Protein AF-A0A368UB73-F1 (afdb_monomer)

Mean predicted aligned error: 16.65 Å

Nearest PDB structures (foldseek):
  7muc-assembly1_AC  TM=7.558E-01  e=8.635E-17  Legionella pneumophila
  6x65-assembly1_BC  TM=7.887E-01  e=2.442E-15  Legionella pneumophila
  7muv-assembly1_BC  TM=6.568E-01  e=4.592E-16  Legionella pneumophila
  7muy-assembly1_JC  TM=7.159E-01  e=3.258E-15  Legionella pneumophila
  7spi-assembly1_B1  TM=6.129E-01  e=4.506E+00  Salmonella enterica subsp. enterica serovar Typhi

Secondary structure (DSSP, 8-state):
-----------------------PPP---------------TTS------GGGS-HHHHT----HHHHHHHHHHHHHHHHHHHHHHHHHHHHHHHHHHHHHHHHHTTHHHHHHH---GGGPBGGGEEPPEEEEEEEEEEEETTTEEEEEEEEEEEEE--EE-SSS---THHHHSPPP----PPPGGGHHHHHHTHHHHHHHHHHHHHHHHHHHHHHHHHHHHHHHHHHHHHHHHHHHHHTTSEEPPEEEEEEEEEEE-STT---EEEEEEEEEEEE--EE---GGGS-HHHHHHHHHHHTTHHHHHHHHH-GGGTTSS---SS-------

InterPro domains:
  IPR031618 Putative type IV secretory system protein [PF16932] (77-288)

Sequence (330 aa):
MIRARHALGILAAAIMVAGCAAPSKPQYAQPDGSIPIVPEDSAFLTHDMHIDELPSELRNYSAERDSIASGTENLERKVVRDAGRRLGATAGYNHQAERLYQEIEGYSQYLESIFDFQALLLPDGVVPPVIAQTDQVISYDGGRSKTVRARVYKALKEARFANPRAPSWRNYLNLNQTGTEYPLPELQQAINKYKTTWEQAVHDGWERGHHQAQQGFEIAINELERDYLGMHLFHMLWLAEMVEPPRIVDATQNIDGGGRGRDEMSLGVRRIVISEEAYFIDDSSRWNALIAEASEKLSGIKSGLSDVTARKDNLSQVPSAFLDNNLRRP

Solvent-accessible surface area (backbone atoms only — not comparable to full-atom values): 19981 Å² total; per-residue (Å²): 134,83,88,81,84,89,82,91,78,90,77,88,76,82,83,77,82,80,79,80,78,74,87,76,75,88,78,81,79,75,84,88,73,85,73,80,91,67,83,91,67,88,80,75,85,82,69,87,76,61,82,87,74,60,59,72,69,69,77,65,63,71,72,64,59,68,62,56,52,52,49,50,50,55,48,53,51,49,50,35,27,54,42,20,24,46,28,16,20,32,41,24,19,43,52,40,39,50,51,54,36,58,60,53,54,77,43,43,72,61,50,53,68,77,51,53,41,67,82,56,43,41,82,96,49,23,38,56,33,23,35,46,79,44,70,66,44,75,48,77,48,92,88,79,46,74,49,77,34,71,64,46,79,42,78,76,40,74,59,44,73,43,77,95,48,60,71,47,67,64,77,41,58,57,67,90,69,88,64,66,49,75,71,62,78,85,48,51,65,56,35,67,74,39,42,69,54,25,55,53,20,23,52,59,11,23,57,50,12,32,52,51,28,50,54,52,48,55,51,25,50,53,50,46,51,52,44,56,55,5,34,52,47,39,54,50,34,37,76,12,42,38,32,50,75,57,41,75,45,78,50,75,37,65,65,43,75,53,60,94,96,44,96,52,65,46,72,70,38,73,44,76,41,77,78,40,73,57,46,74,53,85,60,66,89,63,36,39,62,71,50,44,56,55,47,46,63,59,55,59,51,56,65,57,54,58,40,60,76,64,39,75,80,63,53,83,80,47,86,81,80,84,79,76,88,71,96,71,80,134

Organism: NCBI:txid2282306

Structure (mmCIF, N/CA/C/O backbone):
data_AF-A0A368UB73-F1
#
_entry.id   AF-A0A368UB73-F1
#
loop_
_atom_site.group_PDB
_atom_site.id
_atom_site.type_symbol
_atom_site.label_atom_id
_atom_site.label_alt_id
_atom_site.label_comp_id
_atom_site.label_asym_id
_atom_site.label_entity_id
_atom_site.label_seq_id
_atom_site.pdbx_PDB_ins_code
_atom_site.Cartn_x
_atom_site.Cartn_y
_atom_site.Cartn_z
_atom_site.occupancy
_atom_site.B_iso_or_equiv
_atom_site.auth_seq_id
_atom_site.auth_comp_id
_atom_site.auth_asym_id
_atom_site.auth_atom_id
_atom_site.pdbx_PDB_model_num
ATOM 1 N N . MET A 1 1 ? 72.229 24.125 -30.001 1.00 35.88 1 MET A N 1
ATOM 2 C CA . MET A 1 1 ? 72.879 24.995 -28.997 1.00 35.88 1 MET A CA 1
ATOM 3 C C . MET A 1 1 ? 71.795 25.792 -28.279 1.00 35.88 1 MET A C 1
ATOM 5 O O . MET A 1 1 ? 71.020 26.425 -28.974 1.00 35.88 1 MET A O 1
ATOM 9 N N . ILE A 1 2 ? 71.797 25.740 -26.934 1.00 37.34 2 ILE A N 1
ATOM 10 C CA . ILE A 1 2 ? 71.209 26.707 -25.967 1.00 37.34 2 ILE A CA 1
ATOM 11 C C . ILE A 1 2 ? 69.660 26.662 -25.867 1.00 37.34 2 ILE A C 1
ATOM 13 O O . ILE A 1 2 ? 68.972 27.025 -26.805 1.00 37.34 2 ILE A O 1
ATOM 17 N N . ARG A 1 3 ? 69.076 25.977 -24.857 1.00 37.66 3 ARG A N 1
ATOM 18 C CA . ARG A 1 3 ? 68.707 26.435 -23.477 1.00 37.66 3 ARG A CA 1
ATOM 19 C C . ARG A 1 3 ? 67.729 27.631 -23.480 1.00 37.66 3 ARG A C 1
ATOM 21 O O . ARG A 1 3 ? 67.922 28.536 -24.263 1.00 37.66 3 ARG A O 1
ATOM 28 N N . ALA A 1 4 ? 66.772 27.829 -22.573 1.00 39.97 4 ALA A N 1
ATOM 29 C CA . ALA A 1 4 ? 66.125 27.088 -21.491 1.00 39.97 4 ALA A CA 1
ATOM 30 C C . ALA A 1 4 ? 65.136 28.076 -20.807 1.00 39.97 4 ALA A C 1
ATOM 32 O O . ALA A 1 4 ? 65.366 29.278 -20.862 1.00 39.97 4 ALA A O 1
ATOM 33 N N . ARG A 1 5 ? 64.174 27.533 -20.040 1.00 38.94 5 ARG A N 1
ATOM 34 C CA . ARG A 1 5 ? 63.575 28.074 -18.790 1.00 38.94 5 ARG A CA 1
ATOM 35 C C . ARG A 1 5 ? 62.504 29.190 -18.813 1.00 38.94 5 ARG A C 1
ATOM 37 O O . ARG A 1 5 ? 62.777 30.345 -19.089 1.00 38.94 5 ARG A O 1
ATOM 44 N N . HIS A 1 6 ? 61.322 28.769 -18.338 1.00 41.44 6 HIS A N 1
ATOM 45 C CA . HIS A 1 6 ? 60.464 29.324 -17.271 1.00 41.44 6 HIS A CA 1
ATOM 46 C C . HIS A 1 6 ? 60.413 30.838 -17.003 1.00 41.44 6 HIS A C 1
ATOM 48 O O . HIS A 1 6 ? 61.406 31.418 -16.580 1.00 41.44 6 HIS A O 1
ATOM 54 N N . ALA A 1 7 ? 59.184 31.371 -16.946 1.00 35.06 7 ALA A N 1
ATOM 55 C CA . ALA A 1 7 ? 58.726 32.192 -15.819 1.00 35.06 7 ALA A CA 1
ATOM 56 C C . ALA A 1 7 ? 57.189 32.175 -15.702 1.00 35.06 7 ALA A C 1
ATOM 58 O O . ALA A 1 7 ? 56.476 32.470 -16.657 1.00 35.06 7 ALA A O 1
ATOM 59 N N . LEU A 1 8 ? 56.717 31.807 -14.508 1.00 34.81 8 LEU A N 1
ATOM 60 C CA . LEU A 1 8 ? 55.365 32.013 -13.993 1.00 34.81 8 LEU A CA 1
ATOM 61 C C . LEU A 1 8 ? 55.022 33.512 -13.993 1.00 34.81 8 LEU A C 1
ATOM 63 O O . LEU A 1 8 ? 55.821 34.320 -13.525 1.00 34.81 8 LEU A O 1
ATOM 67 N N . GLY A 1 9 ? 53.804 33.851 -14.411 1.00 33.19 9 GLY A N 1
ATOM 68 C CA . GLY A 1 9 ? 53.203 35.172 -14.243 1.00 33.19 9 GLY A CA 1
ATOM 69 C C . GLY A 1 9 ? 51.745 35.019 -13.828 1.00 33.19 9 GLY A C 1
ATOM 70 O O . GLY A 1 9 ? 50.909 34.578 -14.607 1.00 33.19 9 GLY A O 1
ATOM 71 N N . ILE A 1 10 ? 51.498 35.322 -12.561 1.00 36.47 10 ILE A N 1
ATOM 72 C CA . ILE A 1 10 ? 50.244 35.249 -11.812 1.00 36.47 10 ILE A CA 1
ATOM 73 C C . ILE A 1 10 ? 49.153 36.084 -12.498 1.00 36.47 10 ILE A C 1
ATOM 75 O O . ILE A 1 10 ? 49.340 37.283 -12.690 1.00 36.47 10 ILE A O 1
ATOM 79 N N . LEU A 1 11 ? 47.997 35.482 -12.798 1.00 34.25 11 LEU A N 1
ATOM 80 C CA . LEU A 1 11 ? 46.766 36.227 -13.068 1.00 34.25 11 LEU A CA 1
ATOM 81 C C . LEU A 1 11 ? 45.730 35.858 -12.006 1.00 34.25 11 LEU A C 1
ATOM 83 O O . LEU A 1 11 ? 45.216 34.741 -11.964 1.00 34.25 11 LEU A O 1
ATOM 87 N N . ALA A 1 12 ? 45.486 36.810 -11.110 1.00 35.25 12 ALA A N 1
ATOM 88 C CA . ALA A 1 12 ? 44.447 36.755 -10.101 1.00 35.25 12 ALA A CA 1
ATOM 89 C C . ALA A 1 12 ? 43.073 36.771 -10.787 1.00 35.25 12 ALA A C 1
ATOM 91 O O . ALA A 1 12 ? 42.644 37.796 -11.315 1.00 35.25 12 ALA A O 1
ATOM 92 N N . ALA A 1 13 ? 42.390 35.627 -10.793 1.00 33.44 13 ALA A N 1
ATOM 93 C CA . ALA A 1 13 ? 40.988 35.545 -11.172 1.00 33.44 13 ALA A CA 1
ATOM 94 C C . ALA A 1 13 ? 40.129 35.907 -9.955 1.00 33.44 13 ALA A C 1
ATOM 96 O O . ALA A 1 13 ? 40.159 35.230 -8.926 1.00 33.44 13 ALA A O 1
ATOM 97 N N . ALA A 1 14 ? 39.391 37.007 -10.078 1.00 33.53 14 ALA A N 1
ATOM 98 C CA . ALA A 1 14 ? 38.388 37.432 -9.120 1.00 33.53 14 ALA A CA 1
ATOM 99 C C . ALA A 1 14 ? 37.302 36.354 -8.988 1.00 33.53 14 ALA A C 1
ATOM 101 O O . ALA A 1 14 ? 36.602 36.025 -9.946 1.00 33.53 14 ALA A O 1
ATOM 102 N N . ILE A 1 15 ? 37.172 35.808 -7.783 1.00 35.09 15 ILE A N 1
ATOM 103 C CA . ILE A 1 15 ? 36.097 34.902 -7.397 1.00 35.09 15 ILE A CA 1
ATOM 104 C C . ILE A 1 15 ? 34.830 35.753 -7.230 1.00 35.09 15 ILE A C 1
ATOM 106 O O . ILE A 1 15 ? 34.643 36.397 -6.201 1.00 35.09 15 ILE A O 1
ATOM 110 N N . MET A 1 16 ? 33.952 35.765 -8.235 1.00 32.38 16 MET A N 1
ATOM 111 C CA . MET A 1 16 ? 32.545 36.100 -8.016 1.00 32.38 16 MET A CA 1
ATOM 112 C C . MET A 1 16 ? 31.818 34.827 -7.584 1.00 32.38 16 MET A C 1
ATOM 114 O O . MET A 1 16 ? 31.460 33.988 -8.408 1.00 32.38 16 MET A O 1
ATOM 118 N N . VAL A 1 17 ? 31.606 34.683 -6.274 1.00 36.94 17 VAL A N 1
ATOM 119 C CA . VAL A 1 17 ? 30.652 33.713 -5.730 1.00 36.94 17 VAL A CA 1
ATOM 120 C C . VAL A 1 17 ? 29.250 34.234 -6.039 1.00 36.94 17 VAL A C 1
ATOM 122 O O . VAL A 1 17 ? 28.689 35.030 -5.290 1.00 36.94 17 VAL A O 1
ATOM 125 N N . ALA A 1 18 ? 28.675 33.797 -7.157 1.00 35.84 18 ALA A N 1
ATOM 126 C CA . ALA A 1 18 ? 27.233 33.836 -7.336 1.00 35.84 18 ALA A CA 1
ATOM 127 C C . ALA A 1 18 ? 26.637 32.709 -6.480 1.00 35.84 18 ALA A C 1
ATOM 129 O O . ALA A 1 18 ? 26.612 31.545 -6.876 1.00 35.84 18 ALA A O 1
ATOM 130 N N . GLY A 1 19 ? 26.225 33.057 -5.261 1.00 33.50 19 GLY A N 1
ATOM 131 C CA . GLY A 1 19 ? 25.489 32.164 -4.378 1.00 33.50 19 GLY A CA 1
ATOM 132 C C . GLY A 1 19 ? 24.123 31.842 -4.977 1.00 33.50 19 GLY A C 1
ATOM 133 O O . GLY A 1 19 ? 23.224 32.677 -4.956 1.00 33.50 19 GLY A O 1
ATOM 134 N N . CYS A 1 20 ? 23.955 30.626 -5.493 1.00 31.44 20 CYS A N 1
ATOM 135 C CA . CYS A 1 20 ? 22.627 30.059 -5.692 1.00 31.44 20 CYS A CA 1
ATOM 136 C C . CYS A 1 20 ? 22.149 29.509 -4.348 1.00 31.44 20 CYS A C 1
ATOM 138 O O . CYS A 1 20 ? 22.615 28.473 -3.873 1.00 31.44 20 CYS A O 1
ATOM 140 N N . ALA A 1 21 ? 21.247 30.261 -3.721 1.00 35.28 21 ALA A N 1
ATOM 141 C CA . ALA A 1 21 ? 20.498 29.840 -2.553 1.00 35.28 21 ALA A CA 1
ATOM 142 C C . ALA A 1 21 ? 19.678 28.586 -2.892 1.00 35.28 21 ALA A C 1
ATOM 144 O O . ALA A 1 21 ? 18.865 28.588 -3.816 1.00 35.28 21 ALA A O 1
ATOM 145 N N . ALA A 1 22 ? 19.902 27.513 -2.136 1.00 35.09 22 ALA A N 1
ATOM 146 C CA . ALA A 1 22 ? 19.021 26.356 -2.125 1.00 35.09 22 ALA A CA 1
ATOM 147 C C . ALA A 1 22 ? 17.633 26.769 -1.592 1.00 35.09 22 ALA A C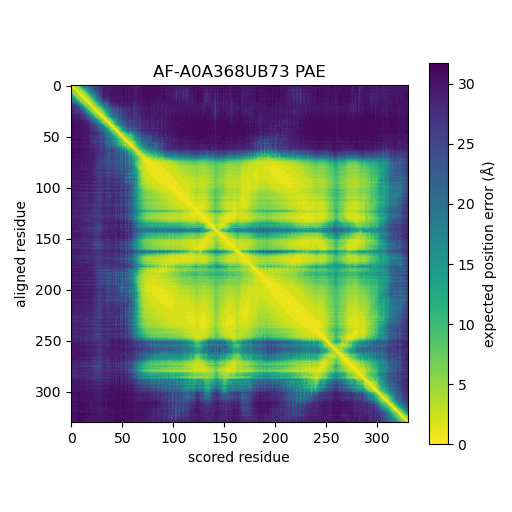 1
ATOM 149 O O . ALA A 1 22 ? 17.568 27.581 -0.663 1.00 35.09 22 ALA A O 1
ATOM 150 N N . PRO A 1 23 ? 16.522 26.220 -2.116 1.00 37.22 23 PRO A N 1
ATOM 151 C CA . PRO A 1 23 ? 15.211 26.442 -1.522 1.00 37.22 23 PRO A CA 1
ATOM 152 C C . PRO A 1 23 ? 15.179 25.804 -0.126 1.00 37.22 23 PRO A C 1
ATOM 154 O O . PRO A 1 23 ? 15.233 24.581 0.025 1.00 37.22 23 PRO A O 1
ATOM 157 N N . SER A 1 24 ? 15.129 26.642 0.909 1.00 38.09 24 SER A N 1
ATOM 158 C CA . SER A 1 24 ? 14.945 26.216 2.291 1.00 38.09 24 SER A CA 1
ATOM 159 C C . SER A 1 24 ? 13.555 25.598 2.460 1.00 38.09 24 SER A C 1
ATOM 161 O O . SER A 1 24 ? 12.536 26.170 2.074 1.00 38.09 24 SER A O 1
ATOM 163 N N . LYS A 1 25 ? 13.512 24.395 3.038 1.00 33.38 25 LYS A N 1
ATOM 164 C CA . LYS A 1 25 ? 12.266 23.762 3.488 1.00 33.38 25 LYS A CA 1
ATOM 165 C C . LYS A 1 25 ? 11.600 24.673 4.536 1.00 33.38 25 LYS A C 1
ATOM 167 O O . LYS A 1 25 ? 12.326 25.230 5.362 1.00 33.38 25 LYS A O 1
ATOM 172 N N . PRO A 1 26 ? 10.263 24.819 4.555 1.00 33.56 26 PRO A N 1
ATOM 173 C CA . PRO A 1 26 ? 9.596 25.589 5.597 1.00 33.56 26 PRO A CA 1
ATOM 174 C C . PRO A 1 26 ? 9.859 24.936 6.958 1.00 33.56 26 PRO A C 1
ATOM 176 O O . PRO A 1 26 ? 9.516 23.778 7.198 1.00 33.56 26 PRO A O 1
ATOM 179 N N . GLN A 1 27 ? 10.521 25.688 7.831 1.00 32.12 27 GLN A N 1
ATOM 180 C CA . GLN A 1 27 ? 10.806 25.309 9.204 1.00 32.12 27 GLN A CA 1
ATOM 181 C C . GLN A 1 27 ? 9.533 25.534 10.023 1.00 32.12 27 GLN A C 1
ATOM 183 O O . GLN A 1 27 ? 9.123 26.671 10.247 1.00 32.12 27 GLN A O 1
ATOM 188 N N . TYR A 1 28 ? 8.878 24.449 10.436 1.00 34.47 28 TYR A N 1
ATOM 189 C CA . TYR A 1 28 ? 7.781 24.527 11.395 1.00 34.47 28 TYR A CA 1
ATOM 190 C C . TYR A 1 28 ? 8.354 24.970 12.743 1.00 34.47 28 TYR A C 1
ATOM 192 O O . TYR A 1 28 ? 9.105 24.233 13.382 1.00 34.47 28 TYR A O 1
ATOM 200 N N . ALA A 1 29 ? 8.023 26.195 13.148 1.00 34.25 29 ALA A N 1
ATOM 201 C CA . ALA A 1 29 ? 8.274 26.681 14.493 1.00 34.25 29 ALA A CA 1
ATOM 202 C C . ALA A 1 29 ? 7.519 25.787 15.487 1.00 34.25 29 ALA A C 1
ATOM 204 O O . ALA A 1 29 ? 6.295 25.674 15.435 1.00 34.25 29 ALA A O 1
ATOM 205 N N . GLN A 1 30 ? 8.263 25.125 16.368 1.00 39.34 30 GLN A N 1
ATOM 206 C CA . GLN A 1 30 ? 7.711 24.497 17.563 1.00 39.34 30 GLN A CA 1
ATOM 207 C C . GLN A 1 30 ? 7.220 25.624 18.486 1.00 39.34 30 GLN A C 1
ATOM 209 O O . GLN A 1 30 ? 8.007 26.532 18.768 1.00 39.34 30 GLN A O 1
ATOM 214 N N . PRO A 1 31 ? 5.968 25.616 18.968 1.00 36.16 31 PRO A N 1
ATOM 215 C CA . PRO A 1 31 ? 5.598 26.470 20.082 1.00 36.16 31 PRO A CA 1
ATOM 216 C C . PRO A 1 31 ? 6.221 25.895 21.361 1.00 36.16 31 PRO A C 1
ATOM 218 O O . PRO A 1 31 ? 5.669 24.986 21.976 1.00 36.16 31 PRO A O 1
ATOM 221 N N . ASP A 1 32 ? 7.383 26.422 21.751 1.00 38.00 32 ASP A N 1
ATOM 222 C CA . ASP A 1 32 ? 7.845 26.361 23.138 1.00 38.00 32 ASP A CA 1
ATOM 223 C C . ASP A 1 32 ? 7.017 27.374 23.936 1.00 38.00 32 ASP A C 1
ATOM 225 O O . ASP A 1 32 ? 7.207 28.587 23.849 1.00 38.00 32 ASP A O 1
ATOM 229 N N . GLY A 1 33 ? 5.988 26.860 24.603 1.00 33.19 33 GLY A N 1
ATOM 230 C CA . GLY A 1 33 ? 4.986 27.631 25.327 1.00 33.19 33 GLY A CA 1
ATOM 231 C C . GLY A 1 33 ? 4.793 27.094 26.735 1.00 33.19 33 GLY A C 1
ATOM 232 O O . GLY A 1 33 ? 3.661 26.907 27.170 1.00 33.19 33 GLY A O 1
ATOM 233 N N . SER A 1 34 ? 5.887 26.825 27.446 1.00 35.62 34 SER A N 1
ATOM 234 C CA . SER A 1 34 ? 5.842 26.669 28.900 1.00 35.62 34 SER A CA 1
ATOM 235 C C . SER A 1 34 ? 5.769 28.065 29.520 1.00 35.62 34 SER A C 1
ATOM 237 O O . SER A 1 34 ? 6.796 28.669 29.812 1.00 35.62 34 SER A O 1
ATOM 239 N N . ILE A 1 35 ? 4.565 28.616 29.693 1.00 38.47 35 ILE A N 1
ATOM 240 C CA . ILE A 1 35 ? 4.375 29.776 30.575 1.00 38.47 35 ILE A CA 1
ATOM 241 C C . ILE A 1 35 ? 4.255 29.220 32.000 1.00 38.47 35 ILE A C 1
ATOM 243 O O . ILE A 1 35 ? 3.264 28.546 32.292 1.00 38.47 35 ILE A O 1
ATOM 247 N N . PRO A 1 36 ? 5.222 29.458 32.904 1.00 37.06 36 PRO A N 1
ATOM 248 C CA . PRO A 1 36 ? 5.035 29.131 34.307 1.00 37.06 36 PRO A CA 1
ATOM 249 C C . PRO A 1 36 ? 3.965 30.063 34.885 1.00 37.06 36 PRO A C 1
ATOM 251 O O . PRO A 1 36 ? 4.172 31.266 35.017 1.00 37.06 36 PRO A O 1
ATOM 254 N N . ILE A 1 37 ? 2.806 29.507 35.241 1.00 33.53 37 ILE A N 1
ATOM 255 C CA . ILE A 1 37 ? 1.840 30.192 36.103 1.00 33.53 37 ILE A CA 1
ATOM 256 C C . ILE A 1 37 ? 2.369 30.061 37.533 1.00 33.53 37 ILE A C 1
ATOM 258 O O . ILE A 1 37 ? 1.979 29.169 38.281 1.00 33.53 37 ILE A O 1
ATOM 262 N N . VAL A 1 38 ? 3.301 30.936 37.898 1.00 38.59 38 VAL A N 1
ATOM 263 C CA . VAL A 1 38 ? 3.567 31.273 39.297 1.00 38.59 38 VAL A CA 1
ATOM 264 C C . VAL A 1 38 ? 3.219 32.750 39.437 1.00 38.59 38 VAL A C 1
ATOM 266 O O . VAL A 1 38 ? 3.889 33.578 38.822 1.00 38.59 38 VAL A O 1
ATOM 269 N N . PRO A 1 39 ? 2.169 33.116 40.188 1.00 38.47 39 PRO A N 1
ATOM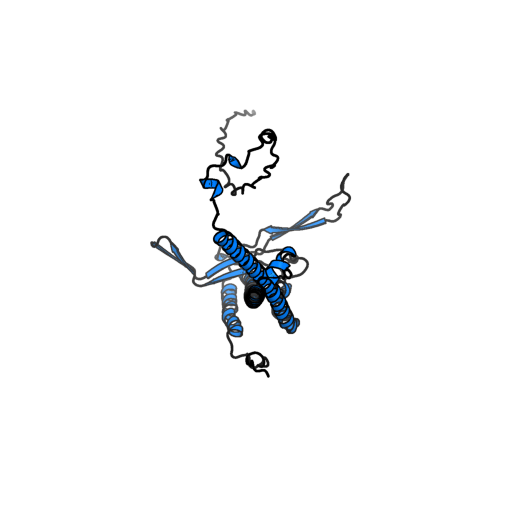 270 C CA . PRO A 1 39 ? 1.956 34.504 40.549 1.00 38.47 39 PRO A CA 1
ATOM 271 C C . PRO A 1 39 ? 2.978 34.867 41.635 1.00 38.47 39 PRO A C 1
ATOM 273 O O . PRO A 1 39 ? 2.740 34.643 42.820 1.00 38.47 39 PRO A O 1
ATOM 276 N N . GLU A 1 40 ? 4.127 35.416 41.243 1.00 43.06 40 GLU A N 1
ATOM 277 C CA . GLU A 1 40 ? 4.900 36.292 42.129 1.00 43.06 40 GLU A CA 1
ATOM 278 C C . GLU A 1 40 ? 4.243 37.674 42.107 1.00 43.06 40 GLU A C 1
ATOM 280 O O . GLU A 1 40 ? 4.645 38.556 41.363 1.00 43.06 40 GLU A O 1
ATOM 285 N N . ASP A 1 41 ? 3.150 37.808 42.859 1.00 35.75 41 ASP A N 1
ATOM 286 C CA . ASP A 1 41 ? 2.752 39.059 43.514 1.00 35.75 41 ASP A CA 1
ATOM 287 C C . ASP A 1 41 ? 1.596 38.764 44.480 1.00 35.75 41 ASP A C 1
ATOM 289 O O . ASP A 1 41 ? 0.434 39.137 44.309 1.00 35.75 41 ASP A O 1
ATOM 293 N N . SER A 1 42 ? 1.936 38.054 45.554 1.00 41.41 42 SER A N 1
ATOM 294 C CA . SER A 1 42 ? 1.071 37.752 46.702 1.00 41.41 42 SER A CA 1
ATOM 295 C C . SER A 1 42 ? 0.828 38.978 47.601 1.00 41.41 42 SER A C 1
ATOM 297 O O . SER A 1 42 ? 0.733 38.839 48.819 1.00 41.41 42 SER A O 1
ATOM 299 N N . ALA A 1 43 ? 0.760 40.185 47.033 1.00 41.75 43 ALA A N 1
ATOM 300 C CA . ALA A 1 43 ? 0.703 41.447 47.777 1.00 41.75 43 ALA A CA 1
ATOM 301 C C . ALA A 1 43 ? -0.659 42.169 47.715 1.00 41.75 43 ALA A C 1
ATOM 303 O O . ALA A 1 43 ? -0.777 43.285 48.210 1.00 41.75 43 ALA A O 1
ATOM 304 N N . PHE A 1 44 ? -1.706 41.539 47.167 1.00 39.81 44 PHE A N 1
ATOM 305 C CA . PHE A 1 44 ? -3.062 42.118 47.118 1.00 39.81 44 PHE A CA 1
ATOM 306 C C . PHE A 1 44 ? -4.087 41.461 48.062 1.00 39.81 44 PHE A C 1
ATOM 308 O O . PHE A 1 44 ? -5.258 41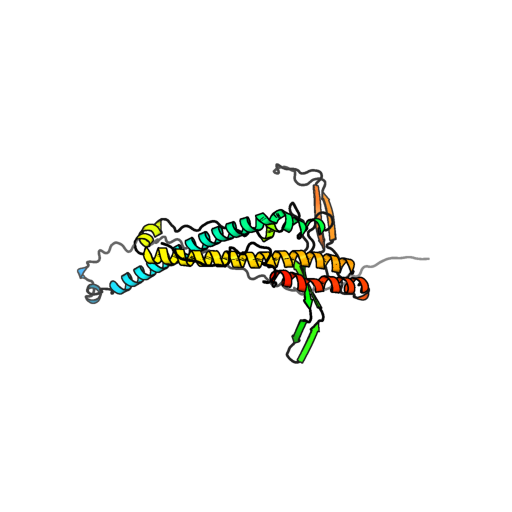.829 48.041 1.00 39.81 44 PHE A O 1
ATOM 315 N N . LEU A 1 45 ? -3.679 40.531 48.933 1.00 40.34 45 LEU A N 1
ATOM 316 C CA . LEU A 1 45 ? -4.590 39.820 49.846 1.00 40.34 45 LEU A CA 1
ATOM 317 C C . LEU A 1 45 ? -4.522 40.312 51.300 1.00 40.34 45 LEU A C 1
ATOM 319 O O . LEU A 1 45 ? -4.409 39.509 52.220 1.00 40.34 45 LEU A O 1
ATOM 323 N N . THR A 1 46 ? -4.621 41.624 51.529 1.00 45.06 46 THR A N 1
ATOM 324 C CA . THR A 1 46 ? -4.903 42.163 52.879 1.00 45.06 46 THR A CA 1
ATOM 325 C C . THR A 1 46 ? -5.868 43.350 52.869 1.00 45.06 46 THR A C 1
ATOM 327 O O . THR A 1 46 ? -5.742 44.265 53.683 1.00 45.06 46 THR A O 1
ATOM 330 N N . HIS A 1 47 ? -6.842 43.365 51.960 1.00 45.47 47 HIS A N 1
ATOM 331 C CA . HIS A 1 47 ? -8.021 44.210 52.132 1.00 45.47 47 HIS A CA 1
ATOM 332 C C . HIS A 1 47 ? -9.248 43.306 52.196 1.00 45.47 47 HIS A C 1
ATOM 334 O O . HIS A 1 47 ? -9.696 42.788 51.175 1.00 45.47 47 HIS A O 1
ATOM 340 N N . ASP A 1 48 ? -9.743 43.075 53.413 1.00 46.03 48 ASP A N 1
ATOM 341 C CA . ASP A 1 48 ? -11.034 42.434 53.644 1.00 46.03 48 ASP A CA 1
ATOM 342 C C . ASP A 1 48 ? -12.114 43.316 53.013 1.00 46.03 48 ASP A C 1
ATOM 344 O O . ASP A 1 48 ? -12.554 44.310 53.588 1.00 46.03 48 ASP A O 1
ATOM 348 N N . MET A 1 49 ? -12.509 42.981 51.788 1.00 46.06 49 MET A N 1
ATOM 349 C CA . MET A 1 49 ? -13.603 43.653 51.105 1.00 46.06 49 MET A CA 1
ATOM 350 C C . MET A 1 49 ? -14.904 43.283 51.826 1.00 46.06 49 MET A C 1
ATOM 352 O O . MET A 1 49 ? -15.345 42.132 51.789 1.00 46.06 49 MET A O 1
ATOM 356 N N . HIS A 1 50 ? -15.510 44.247 52.518 1.00 52.84 50 HIS A N 1
ATOM 357 C CA . HIS A 1 50 ? -16.814 44.062 53.144 1.00 52.84 50 HIS A CA 1
ATOM 358 C C . HIS A 1 50 ? -17.875 43.940 52.040 1.00 52.84 50 HIS A C 1
ATOM 360 O O . HIS A 1 50 ? -18.033 44.838 51.216 1.00 52.84 50 HIS A O 1
ATOM 366 N N . ILE A 1 51 ? -18.610 42.823 52.016 1.00 50.75 51 ILE A N 1
ATOM 367 C CA . ILE A 1 51 ? -19.601 42.488 50.970 1.00 50.75 51 ILE A CA 1
ATOM 368 C C . ILE A 1 51 ? -20.710 43.558 50.838 1.00 50.75 51 ILE A C 1
ATOM 370 O O . ILE A 1 51 ? -21.381 43.639 49.808 1.00 50.75 51 ILE A O 1
ATOM 374 N N . ASP A 1 52 ? -20.868 44.421 51.841 1.00 57.72 52 ASP A N 1
ATOM 375 C CA . ASP A 1 52 ? -21.856 45.499 51.867 1.00 57.72 52 ASP A CA 1
ATOM 376 C C . ASP A 1 52 ? -21.484 46.741 51.027 1.00 57.72 52 ASP A C 1
ATOM 378 O O . ASP A 1 52 ? -22.341 47.598 50.823 1.00 57.72 52 ASP A O 1
ATOM 382 N N . GLU A 1 53 ? -20.263 46.831 50.481 1.00 55.56 53 GLU A N 1
ATOM 383 C CA . GLU A 1 53 ? -19.825 47.944 49.611 1.00 55.56 53 GLU A CA 1
ATOM 384 C C . GLU A 1 53 ? -19.965 47.671 48.100 1.00 55.56 53 GLU A C 1
ATOM 386 O O . GLU A 1 53 ? -19.612 48.513 47.272 1.00 55.56 53 GLU A O 1
ATOM 391 N N . LEU A 1 54 ? -20.505 46.515 47.698 1.00 47.38 54 LEU A N 1
ATOM 392 C CA . LEU A 1 54 ? -20.731 46.223 46.281 1.00 47.38 54 LEU A CA 1
ATOM 393 C C . LEU A 1 54 ? -21.876 47.085 45.707 1.00 47.38 54 LEU A C 1
ATOM 395 O O . LEU A 1 54 ? -22.962 47.126 46.295 1.00 47.38 54 LEU A O 1
ATOM 399 N N . PRO A 1 55 ? -21.697 47.713 44.524 1.00 59.72 55 PRO A N 1
ATOM 400 C CA . PRO A 1 55 ? -22.784 48.356 43.790 1.00 59.72 55 PRO A CA 1
ATOM 401 C C . PRO A 1 55 ? -23.991 47.419 43.653 1.00 59.72 55 PRO A C 1
ATOM 403 O O . PRO A 1 55 ? -23.838 46.230 43.359 1.00 59.72 55 PRO A O 1
ATOM 406 N N . SER A 1 56 ? -25.205 47.948 43.832 1.00 57.47 56 SER A N 1
ATOM 407 C CA . SER A 1 56 ? -26.458 47.171 43.806 1.00 57.47 56 SER A CA 1
ATOM 408 C C . SER A 1 56 ? -26.657 46.360 42.516 1.00 57.47 56 SER A C 1
ATOM 410 O O . SER A 1 56 ? -27.335 45.333 42.533 1.00 57.47 56 SER A O 1
ATOM 412 N N . GLU A 1 57 ? -26.015 46.773 41.423 1.00 54.25 57 GLU A N 1
ATOM 413 C CA . GLU A 1 57 ? -25.984 46.081 40.131 1.00 54.25 57 GLU A CA 1
ATOM 414 C C . GLU A 1 57 ? -25.259 44.723 40.184 1.00 54.25 57 GLU A C 1
ATOM 416 O O . GLU A 1 57 ? -25.720 43.762 39.574 1.00 54.25 57 GLU A O 1
ATOM 421 N N . LEU A 1 58 ? -24.184 44.593 40.973 1.00 52.03 58 LEU A N 1
ATOM 422 C CA . LEU A 1 58 ? -23.484 43.315 41.185 1.00 52.03 58 LEU A CA 1
ATOM 423 C C . LEU A 1 58 ? -24.221 42.414 42.180 1.00 52.03 58 LEU A C 1
ATOM 425 O O . LEU A 1 58 ? -24.134 41.191 42.099 1.00 52.03 58 LEU A O 1
ATOM 429 N N . ARG A 1 59 ? -25.001 43.013 43.086 1.00 52.25 59 ARG A N 1
ATOM 430 C CA . ARG A 1 59 ? -25.841 42.298 44.058 1.00 52.25 59 ARG A CA 1
ATOM 431 C C . ARG A 1 59 ? -27.017 41.568 43.393 1.00 52.25 59 ARG A C 1
ATOM 433 O O . ARG A 1 59 ? -27.475 40.556 43.915 1.00 52.25 59 ARG A O 1
ATOM 440 N N . ASN A 1 60 ? -27.453 42.054 42.227 1.00 53.94 60 ASN A N 1
ATOM 441 C CA . ASN A 1 60 ? -28.530 41.486 41.410 1.00 53.94 60 ASN A CA 1
ATOM 442 C C . ASN A 1 60 ? -28.032 40.818 40.112 1.00 53.94 60 ASN A C 1
ATOM 444 O O . ASN A 1 60 ? -28.845 40.488 39.248 1.00 53.94 60 ASN A O 1
ATOM 448 N N . TYR A 1 61 ? -26.723 40.581 39.959 1.00 51.62 61 TYR A N 1
ATOM 449 C CA . TYR A 1 61 ? -26.187 39.840 38.816 1.00 51.62 61 TYR A CA 1
ATOM 450 C C . TYR A 1 61 ? -26.455 38.334 38.973 1.00 51.62 61 TYR A C 1
ATOM 452 O O . TYR A 1 61 ? -25.588 37.541 39.338 1.00 51.62 61 TYR A O 1
ATOM 460 N N . SER A 1 62 ? -27.685 37.912 38.688 1.00 50.94 62 SER A N 1
ATOM 461 C CA . SER A 1 62 ? -27.979 36.524 38.354 1.00 50.94 62 SER A CA 1
ATOM 462 C C . SER A 1 62 ? -27.614 36.316 36.890 1.00 50.94 62 SER A C 1
ATOM 464 O O . SER A 1 62 ? -28.461 36.466 36.009 1.00 50.94 62 SER A O 1
ATOM 466 N N . ALA A 1 63 ? -26.350 35.983 36.614 1.00 50.91 63 ALA A N 1
ATOM 467 C CA . ALA A 1 63 ? -26.022 35.358 35.341 1.00 50.91 63 ALA A CA 1
ATOM 468 C C . ALA A 1 63 ? -27.007 34.202 35.134 1.00 50.91 63 ALA A C 1
ATOM 470 O O . ALA A 1 63 ? -27.169 33.360 36.019 1.00 50.91 63 ALA A O 1
ATOM 471 N N . GLU A 1 64 ? -27.698 34.232 34.006 1.00 50.91 64 GLU A N 1
ATOM 472 C CA . GLU A 1 64 ? -28.705 33.289 33.540 1.00 50.91 64 GLU A CA 1
ATOM 473 C C . GLU A 1 64 ? -28.170 31.846 33.632 1.00 50.91 64 GLU A C 1
ATOM 475 O O . GLU A 1 64 ? -27.587 31.315 32.685 1.00 50.91 64 GLU A O 1
ATOM 480 N N . ARG A 1 65 ? -28.301 31.221 34.815 1.00 50.66 65 ARG A N 1
ATOM 481 C CA . ARG A 1 65 ? -27.737 29.895 35.142 1.00 50.66 65 ARG A CA 1
ATOM 482 C C . ARG A 1 65 ? -28.223 28.817 34.176 1.00 50.66 65 ARG A C 1
ATOM 484 O O . ARG A 1 65 ? -27.482 27.878 33.897 1.00 50.66 65 ARG A O 1
ATOM 491 N N . ASP A 1 66 ? -29.413 29.003 33.619 1.00 52.88 66 ASP A N 1
ATOM 492 C CA . ASP A 1 66 ? -30.033 28.088 32.665 1.00 52.88 66 ASP A CA 1
ATOM 493 C C . ASP A 1 66 ? -29.290 28.053 31.315 1.00 52.88 66 ASP A C 1
ATOM 495 O O . ASP A 1 66 ? -29.204 26.998 30.684 1.00 52.88 66 ASP A O 1
ATOM 499 N N . SER A 1 67 ? -28.659 29.158 30.890 1.00 58.25 67 SER A N 1
ATOM 500 C CA . SER A 1 67 ? -27.883 29.220 29.635 1.00 58.25 67 SER A CA 1
ATOM 501 C C . SER A 1 67 ? -26.526 28.504 29.739 1.00 58.25 67 SER A C 1
ATOM 503 O O . SER A 1 67 ? -26.107 2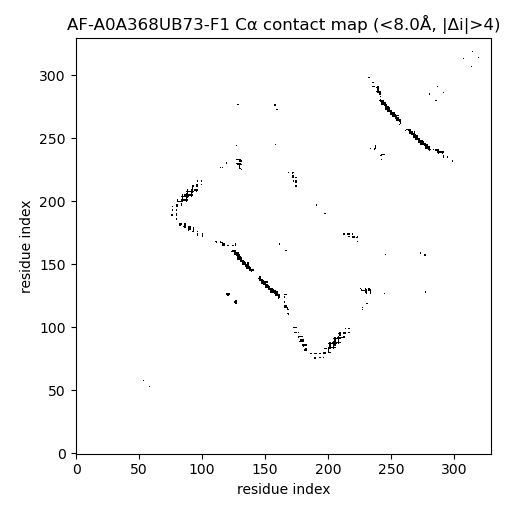7.804 28.816 1.00 58.25 67 SER A O 1
ATOM 505 N N . ILE A 1 68 ? -25.859 28.602 30.894 1.00 61.16 68 ILE A N 1
ATOM 506 C CA . ILE A 1 68 ? -24.573 27.936 31.148 1.00 61.16 68 ILE A CA 1
ATOM 507 C C . ILE A 1 68 ? -24.792 26.443 31.414 1.00 61.16 68 ILE A C 1
ATOM 509 O O . ILE A 1 68 ? -24.063 25.619 30.867 1.00 61.16 68 ILE A O 1
ATOM 513 N N . ALA A 1 69 ? -25.817 26.080 32.196 1.00 62.75 69 ALA A N 1
ATOM 514 C CA . ALA A 1 69 ? -26.155 24.685 32.479 1.00 62.75 69 ALA A CA 1
ATOM 515 C C . ALA A 1 69 ? -26.615 23.922 31.223 1.00 62.75 69 ALA A C 1
ATOM 517 O O . ALA A 1 69 ? -26.215 22.779 31.012 1.00 62.75 69 ALA A O 1
ATOM 518 N N . SER A 1 70 ? -27.400 24.556 30.345 1.00 66.69 70 SER A N 1
ATOM 519 C CA . SER A 1 70 ? -27.763 23.959 29.050 1.00 66.69 70 SER A CA 1
ATOM 520 C C . SER A 1 70 ? -26.564 23.864 28.096 1.00 66.69 70 SER A C 1
ATOM 522 O O . SER A 1 70 ? -26.433 22.888 27.354 1.00 66.69 70 SER A O 1
ATOM 524 N N . GLY A 1 71 ? -25.639 24.829 28.138 1.00 76.62 71 GLY A N 1
ATOM 525 C CA . GLY A 1 71 ? -24.377 24.783 27.397 1.00 76.62 71 GLY A CA 1
ATOM 526 C C . GLY A 1 71 ? -23.465 23.624 27.820 1.00 76.62 71 GLY A C 1
ATOM 527 O O . GLY A 1 71 ? -22.945 22.906 26.960 1.00 76.62 71 GLY A O 1
ATOM 528 N N . THR A 1 72 ? -23.304 23.394 29.127 1.00 79.44 72 THR A N 1
ATOM 529 C CA . THR A 1 72 ? -22.500 22.280 29.656 1.00 79.44 72 THR A CA 1
ATOM 530 C C . THR A 1 72 ? -23.153 20.927 29.386 1.00 79.44 72 THR A C 1
ATOM 532 O O . THR A 1 72 ? -22.461 20.001 28.966 1.00 79.44 72 THR A O 1
ATOM 535 N N . GLU A 1 73 ? -24.480 20.816 29.510 1.00 82.56 73 GLU A N 1
ATOM 536 C CA . GLU A 1 73 ? -25.220 19.592 29.177 1.00 82.56 73 GLU A CA 1
ATOM 537 C C . GLU A 1 73 ? -25.029 19.189 27.702 1.00 82.56 73 GLU A C 1
ATOM 539 O O . GLU A 1 73 ? -24.747 18.030 27.380 1.00 82.56 73 GLU A O 1
ATOM 544 N N . ASN A 1 74 ? -25.117 20.162 26.790 1.00 88.62 74 ASN A N 1
ATOM 545 C CA . ASN A 1 74 ? -24.896 19.938 25.362 1.00 88.62 74 ASN A CA 1
ATOM 546 C C . ASN A 1 74 ? -23.456 19.501 25.052 1.00 88.62 74 ASN A C 1
ATOM 548 O O . ASN A 1 74 ? -23.244 18.646 24.185 1.00 88.62 74 ASN A O 1
ATOM 552 N N . LEU A 1 75 ? -22.468 20.056 25.761 1.00 89.88 75 LEU A N 1
ATOM 553 C CA . LEU A 1 75 ? -21.066 19.675 25.606 1.00 89.88 75 LEU A CA 1
ATOM 554 C C . LEU A 1 75 ? -20.810 18.250 26.106 1.00 89.88 75 LEU A C 1
ATOM 556 O O . LEU A 1 75 ? -20.233 17.454 25.368 1.00 89.88 75 LEU A O 1
ATOM 560 N N . GLU A 1 76 ? -21.276 17.897 27.306 1.00 91.25 76 GLU A N 1
ATOM 561 C CA . GLU A 1 76 ? -21.134 16.540 27.850 1.00 91.25 76 GLU A CA 1
ATOM 562 C C . GLU A 1 76 ? -21.765 15.500 26.921 1.00 91.25 76 GLU A C 1
ATOM 564 O O . GLU A 1 76 ? -21.142 14.491 26.586 1.00 91.25 76 GLU A O 1
ATOM 569 N N . ARG A 1 77 ? -22.986 15.768 26.439 1.00 93.75 77 ARG A N 1
ATOM 570 C CA . ARG A 1 77 ? -23.689 14.886 25.503 1.00 93.75 77 ARG A CA 1
ATOM 571 C C . ARG A 1 77 ? -22.906 14.703 24.202 1.00 93.75 77 ARG A C 1
ATOM 573 O O . ARG A 1 77 ? -22.842 13.593 23.671 1.00 93.75 77 ARG A O 1
ATOM 580 N N . LYS A 1 78 ? -22.289 15.773 23.689 1.00 94.38 78 LYS A N 1
ATOM 581 C CA . LYS A 1 78 ? -21.418 15.711 22.509 1.00 94.38 78 LYS A CA 1
ATOM 582 C C . LYS A 1 78 ? -20.171 14.870 22.779 1.00 94.38 78 LYS A C 1
ATOM 584 O O . LYS A 1 78 ? -19.860 14.019 21.955 1.00 94.38 78 LYS A O 1
ATOM 589 N N . VAL A 1 79 ? -19.505 15.059 23.918 1.00 95.50 79 VAL A N 1
ATOM 590 C CA . VAL A 1 79 ? -18.317 14.279 24.302 1.00 95.50 79 VAL A CA 1
ATOM 591 C C . VAL A 1 79 ? -18.653 12.791 24.417 1.00 95.50 79 VAL A C 1
ATOM 593 O O . VAL A 1 79 ? -17.946 11.965 23.848 1.00 95.50 79 VAL A O 1
ATOM 596 N N . VAL A 1 80 ? -19.767 12.443 25.068 1.00 95.88 80 VAL A N 1
ATOM 597 C CA . VAL A 1 80 ? -20.244 11.053 25.169 1.00 95.88 80 VAL A CA 1
ATOM 598 C C . VAL A 1 80 ? -20.540 10.464 23.791 1.00 95.88 80 VAL A C 1
ATOM 600 O O . VAL A 1 80 ? -20.130 9.341 23.499 1.00 95.88 80 VAL A O 1
ATOM 603 N N . ARG A 1 81 ? -21.206 11.223 22.914 1.00 96.69 81 ARG A N 1
ATOM 604 C CA . ARG A 1 81 ? -21.465 10.794 21.536 1.00 96.69 81 ARG A CA 1
ATOM 605 C C . ARG A 1 81 ? -20.167 10.568 20.760 1.00 96.69 81 ARG A C 1
ATOM 607 O O . ARG A 1 81 ? -20.033 9.561 20.078 1.00 96.69 81 ARG A O 1
ATOM 614 N N . ASP A 1 82 ? -19.216 11.487 20.838 1.00 95.56 82 ASP A N 1
ATOM 615 C CA . ASP A 1 82 ? -17.972 11.392 20.074 1.00 95.56 82 ASP A CA 1
ATOM 616 C C . ASP A 1 82 ? -17.098 10.232 20.589 1.00 95.56 82 ASP A C 1
ATOM 618 O O . ASP A 1 82 ? -16.538 9.485 19.786 1.00 95.56 82 ASP A O 1
ATOM 622 N N . ALA A 1 83 ? -17.064 10.008 21.907 1.00 96.25 83 ALA A N 1
ATOM 623 C CA . ALA A 1 83 ? -16.412 8.851 22.517 1.00 96.25 83 ALA A CA 1
ATOM 624 C C . ALA A 1 83 ? -17.070 7.526 22.093 1.00 96.25 83 ALA A C 1
ATOM 626 O O . ALA A 1 83 ? -16.372 6.594 21.696 1.00 96.25 83 ALA A O 1
ATOM 627 N N . GLY A 1 84 ? -18.406 7.454 22.101 1.00 95.94 84 GLY A N 1
ATOM 628 C CA . GLY A 1 84 ? -19.142 6.264 21.666 1.00 95.94 84 GLY A CA 1
ATOM 629 C C . GLY A 1 84 ? -18.888 5.941 20.197 1.00 95.94 84 GLY A C 1
ATOM 630 O O . GLY A 1 84 ? -18.615 4.795 19.849 1.00 95.94 84 GLY A O 1
ATOM 631 N N . ARG A 1 85 ? -18.871 6.966 19.337 1.00 97.19 85 ARG A N 1
ATOM 632 C CA . ARG A 1 85 ? -18.552 6.811 17.913 1.00 97.19 85 ARG A CA 1
ATOM 633 C C . ARG A 1 85 ? -17.145 6.276 17.677 1.00 97.19 85 ARG A C 1
ATOM 635 O O . ARG A 1 85 ? -16.992 5.427 16.808 1.00 97.19 85 ARG A O 1
ATOM 642 N N . ARG A 1 86 ? -16.140 6.756 18.417 1.00 96.38 86 ARG A N 1
ATOM 643 C CA . ARG A 1 86 ? -14.748 6.278 18.307 1.00 96.38 86 ARG A CA 1
ATOM 644 C C . ARG A 1 86 ? -14.604 4.829 18.756 1.00 96.38 86 ARG A C 1
ATOM 646 O O . ARG A 1 86 ? -14.027 4.026 18.023 1.00 96.38 86 ARG A O 1
ATOM 653 N N . LEU A 1 87 ? -15.195 4.485 19.902 1.00 96.94 87 LEU A N 1
ATOM 654 C CA . LEU A 1 87 ? -15.226 3.108 20.393 1.00 96.94 87 LEU A CA 1
ATOM 655 C C . LEU A 1 87 ? -15.879 2.181 19.365 1.00 96.94 87 LEU A C 1
ATOM 657 O O . LEU A 1 87 ? -15.288 1.180 18.971 1.00 96.94 87 LEU A O 1
ATOM 661 N N . GLY A 1 88 ? -17.079 2.540 18.903 1.00 95.69 88 GLY A N 1
ATOM 662 C CA . GLY A 1 88 ? -17.803 1.771 17.898 1.00 95.69 88 GLY A CA 1
ATOM 663 C C . GLY A 1 88 ? -17.008 1.626 16.603 1.00 95.69 88 GLY A C 1
ATOM 664 O O . GLY A 1 88 ? -16.866 0.518 16.102 1.00 95.69 88 GLY A O 1
ATOM 665 N N . ALA A 1 89 ? -16.443 2.720 16.085 1.00 97.25 89 ALA A N 1
ATOM 666 C CA . ALA A 1 89 ? -15.700 2.714 14.827 1.00 97.25 89 ALA A CA 1
ATOM 667 C C . ALA A 1 89 ? -14.444 1.845 14.888 1.00 97.25 89 ALA A C 1
ATOM 669 O O . ALA A 1 89 ? -14.237 1.026 13.998 1.00 97.25 89 ALA A O 1
ATOM 670 N N . THR A 1 90 ? -13.635 1.970 15.939 1.00 96.62 90 THR A N 1
ATOM 671 C CA . THR A 1 90 ? -12.415 1.159 16.081 1.00 96.62 90 THR A CA 1
ATOM 672 C C . THR A 1 90 ? -12.739 -0.313 16.331 1.00 96.62 90 THR A C 1
ATOM 674 O O . THR A 1 90 ? -12.143 -1.181 15.697 1.00 96.62 90 THR A O 1
ATOM 677 N N . ALA A 1 91 ? -13.739 -0.613 17.169 1.00 97.25 91 ALA A N 1
ATOM 678 C CA . ALA A 1 91 ? -14.185 -1.985 17.405 1.00 97.25 91 ALA A CA 1
ATOM 679 C C . ALA A 1 91 ? -14.754 -2.638 16.133 1.00 97.25 91 ALA A C 1
ATOM 681 O O . ALA A 1 91 ? -14.350 -3.745 15.781 1.00 97.25 91 ALA A O 1
ATOM 682 N N . GLY A 1 92 ? -15.653 -1.943 15.429 1.00 96.56 92 GLY A N 1
ATOM 683 C CA . GLY A 1 92 ? -16.273 -2.429 14.195 1.00 96.56 92 GLY A CA 1
ATOM 684 C C . GLY A 1 92 ? -15.262 -2.596 13.061 1.00 96.56 92 GLY A C 1
ATOM 685 O O . GLY A 1 92 ? -15.304 -3.592 12.344 1.00 96.56 92 GLY A O 1
ATOM 686 N N . TYR A 1 93 ? -14.305 -1.671 12.941 1.00 97.69 93 TYR A N 1
ATOM 687 C CA . TYR A 1 93 ? -13.210 -1.781 11.979 1.00 97.69 93 TYR A CA 1
ATOM 688 C C . TYR A 1 93 ? -12.351 -3.017 12.248 1.00 97.69 93 TYR A C 1
ATOM 690 O O . TYR A 1 93 ? -12.166 -3.829 11.348 1.00 97.69 93 TYR A O 1
ATOM 698 N N . ASN A 1 94 ? -11.865 -3.197 13.482 1.00 96.88 94 ASN A N 1
ATOM 699 C CA . ASN A 1 94 ? -10.999 -4.330 13.824 1.00 96.88 94 ASN A CA 1
ATOM 700 C C . ASN A 1 94 ? -11.727 -5.666 13.635 1.00 96.88 94 ASN A C 1
ATOM 702 O O . ASN A 1 94 ? -11.167 -6.594 13.059 1.00 96.88 94 ASN A O 1
ATOM 706 N N . HIS A 1 95 ? -12.990 -5.745 14.065 1.00 96.88 95 HIS A N 1
ATOM 707 C CA . HIS A 1 95 ? -13.816 -6.935 13.885 1.00 96.88 95 HIS A CA 1
ATOM 708 C C . HIS A 1 95 ? -13.985 -7.292 12.402 1.00 96.88 95 HIS A C 1
ATOM 710 O O . HIS A 1 95 ? -13.770 -8.439 12.011 1.00 96.88 95 HIS A O 1
ATOM 716 N N . GLN A 1 96 ? -14.333 -6.317 11.561 1.00 95.94 96 GLN A N 1
ATOM 717 C CA . GLN A 1 96 ? -14.512 -6.566 10.134 1.00 95.94 96 GLN A CA 1
ATOM 718 C C . GLN A 1 96 ? -13.193 -6.863 9.419 1.00 95.94 96 GLN A C 1
ATOM 720 O O . GLN A 1 96 ? -13.167 -7.743 8.563 1.00 95.94 96 GLN A O 1
ATOM 725 N N . ALA A 1 97 ? -12.110 -6.161 9.758 1.00 95.94 97 ALA A N 1
ATOM 726 C CA . ALA A 1 97 ? -10.785 -6.405 9.199 1.00 95.94 97 ALA A CA 1
ATOM 727 C C . ALA A 1 97 ? -10.323 -7.842 9.482 1.00 95.94 97 ALA A C 1
ATOM 729 O O . ALA A 1 97 ? -9.884 -8.530 8.565 1.00 95.94 97 ALA A O 1
ATOM 730 N N . GLU A 1 98 ? -10.495 -8.318 10.719 1.00 95.94 98 GLU A N 1
ATOM 731 C CA . GLU A 1 98 ? -10.193 -9.702 11.092 1.00 95.94 98 GLU A CA 1
ATOM 732 C C . GLU A 1 98 ? -11.070 -10.699 10.328 1.00 95.94 98 GLU A C 1
ATOM 734 O O . GLU A 1 98 ? -10.566 -11.666 9.761 1.00 95.94 98 GLU A O 1
ATOM 739 N N . ARG A 1 99 ? -12.383 -10.440 10.251 1.00 96.06 99 ARG A N 1
ATOM 740 C CA . ARG A 1 99 ? -13.326 -11.299 9.519 1.00 96.06 99 ARG A CA 1
ATOM 741 C C . ARG A 1 99 ? -12.927 -11.452 8.049 1.00 96.06 99 ARG A C 1
ATOM 743 O O . ARG A 1 99 ? -12.910 -12.567 7.538 1.00 96.06 99 ARG A O 1
ATOM 750 N N . LEU A 1 100 ? -12.600 -10.341 7.382 1.00 93.00 100 LEU A N 1
ATOM 751 C CA . LEU A 1 100 ? -12.154 -10.324 5.984 1.00 93.00 100 LEU A CA 1
ATOM 752 C C . LEU A 1 100 ? -10.812 -11.043 5.810 1.00 93.00 100 LEU A C 1
ATOM 754 O O . LEU A 1 100 ? -10.642 -11.798 4.854 1.00 93.00 100 LEU A O 1
ATOM 758 N N . TYR A 1 101 ? -9.876 -10.849 6.743 1.00 94.12 101 TYR A N 1
ATOM 759 C CA . TYR A 1 101 ? -8.583 -11.523 6.705 1.00 94.12 101 TYR A CA 1
ATOM 760 C C . TYR A 1 101 ? -8.726 -13.048 6.849 1.00 94.12 101 TYR A C 1
ATOM 762 O O . TYR A 1 101 ? -8.141 -13.809 6.082 1.00 94.12 101 TYR A O 1
ATOM 770 N N . GLN A 1 102 ? -9.563 -13.517 7.774 1.00 94.31 102 GLN A N 1
ATOM 771 C CA . GLN A 1 102 ? -9.840 -14.947 7.938 1.00 94.31 102 GLN A CA 1
ATOM 772 C C . GLN A 1 102 ? -10.536 -15.549 6.712 1.00 94.31 102 GLN A C 1
ATOM 774 O O . GLN A 1 102 ? -10.220 -16.668 6.307 1.00 94.31 102 GLN A O 1
ATOM 779 N N . GLU A 1 103 ? -11.460 -14.803 6.101 1.00 92.62 103 GLU A N 1
ATOM 780 C CA . GLU A 1 103 ? -12.145 -15.215 4.876 1.00 92.62 103 GLU A CA 1
ATOM 781 C C . GLU A 1 103 ? -11.150 -15.409 3.721 1.00 92.62 103 GLU A C 1
ATOM 783 O O . GLU A 1 103 ? -11.180 -16.441 3.046 1.00 92.62 103 GLU A O 1
ATOM 788 N N . ILE A 1 104 ? -10.218 -14.468 3.531 1.00 91.69 104 ILE A N 1
ATOM 789 C CA . ILE A 1 104 ? -9.231 -14.544 2.448 1.00 91.69 104 ILE A CA 1
ATOM 790 C C . ILE A 1 104 ? -8.119 -15.569 2.716 1.00 91.69 104 ILE A C 1
ATOM 792 O O . ILE A 1 104 ? -7.615 -16.191 1.781 1.00 91.69 104 ILE A O 1
ATOM 796 N N . GLU A 1 105 ? -7.773 -15.820 3.981 1.00 91.94 105 GLU A N 1
ATOM 797 C CA . GLU A 1 105 ? -6.800 -16.849 4.371 1.00 91.94 105 GLU A CA 1
ATOM 798 C C . GLU A 1 105 ? -7.263 -18.261 3.957 1.00 91.94 105 GLU A C 1
ATOM 800 O O . GLU A 1 105 ? -6.437 -19.117 3.620 1.00 91.94 105 GLU A O 1
ATOM 805 N N . GLY A 1 106 ? -8.581 -18.483 3.855 1.00 92.88 106 GLY A N 1
ATOM 806 C CA . GLY A 1 106 ? -9.166 -19.696 3.271 1.00 92.88 106 GLY A CA 1
ATOM 807 C C . GLY A 1 106 ? -8.756 -19.958 1.813 1.00 92.88 106 GLY A C 1
ATOM 808 O O . GLY A 1 106 ? -8.781 -21.103 1.366 1.00 92.88 106 GLY A O 1
ATOM 809 N N . TYR A 1 107 ? -8.308 -18.926 1.090 1.00 93.31 107 TYR A N 1
ATOM 810 C CA . TYR A 1 107 ? -7.825 -18.993 -0.295 1.00 93.31 107 TYR A CA 1
ATOM 811 C C . TYR A 1 107 ? -6.298 -18.874 -0.407 1.00 93.31 107 TYR A C 1
ATOM 813 O O . TYR A 1 107 ? -5.770 -18.661 -1.500 1.00 93.31 107 TYR A O 1
ATOM 821 N N . SER A 1 108 ? -5.571 -19.021 0.702 1.00 92.94 108 SER A N 1
ATOM 822 C CA . SER A 1 108 ? -4.121 -18.802 0.783 1.00 92.94 108 SER A CA 1
ATOM 823 C C . SER A 1 108 ? -3.309 -19.503 -0.308 1.00 92.94 108 SER A C 1
ATOM 825 O O . SER A 1 108 ? -2.513 -18.850 -0.978 1.00 92.94 108 SER A O 1
ATOM 827 N N . GLN A 1 109 ? -3.539 -20.799 -0.539 1.00 92.56 109 GLN A N 1
ATOM 828 C CA . GLN A 1 109 ? -2.817 -21.572 -1.561 1.00 92.56 109 GLN A CA 1
ATOM 829 C C . GLN A 1 109 ? -3.047 -21.029 -2.976 1.00 92.56 109 GLN A C 1
ATOM 831 O O . GLN A 1 109 ? -2.117 -20.939 -3.776 1.00 92.56 109 GLN A O 1
ATOM 836 N N . TYR A 1 110 ? -4.287 -20.642 -3.284 1.00 92.31 110 TYR A N 1
ATOM 837 C CA . TYR A 1 110 ? -4.622 -20.054 -4.576 1.00 92.31 110 TYR A CA 1
ATOM 838 C C . TYR A 1 110 ? -3.921 -18.702 -4.747 1.00 92.31 110 TYR A C 1
ATOM 840 O O . TYR A 1 110 ? -3.254 -18.484 -5.756 1.00 92.31 110 TYR A O 1
ATOM 848 N N . LEU A 1 111 ? -3.985 -17.835 -3.733 1.00 91.94 111 LEU A N 1
ATOM 849 C CA . LEU A 1 111 ? -3.341 -16.518 -3.748 1.00 91.94 111 LEU A CA 1
ATOM 850 C C . LEU A 1 111 ? -1.814 -16.602 -3.840 1.00 91.94 111 LEU A C 1
ATOM 852 O O . LEU A 1 111 ? -1.209 -15.807 -4.552 1.00 91.94 111 LEU A O 1
ATOM 856 N N . GLU A 1 112 ? -1.191 -17.573 -3.172 1.00 90.94 112 GLU A N 1
ATOM 857 C CA . GLU A 1 112 ? 0.246 -17.848 -3.300 1.00 90.94 112 GLU A CA 1
ATOM 858 C C . GLU A 1 112 ? 0.626 -18.274 -4.721 1.00 90.94 112 GLU A C 1
ATOM 860 O O . GLU A 1 112 ? 1.687 -17.887 -5.203 1.00 90.94 112 GLU A O 1
ATOM 865 N N . SER A 1 113 ? -0.246 -19.017 -5.412 1.00 91.38 113 SER A N 1
ATOM 866 C CA . SER A 1 113 ? 0.013 -19.456 -6.788 1.00 91.38 113 SER A CA 1
ATOM 867 C C . SER A 1 113 ? -0.119 -18.337 -7.825 1.00 91.38 113 SER A C 1
ATOM 869 O O . SER A 1 113 ? 0.657 -18.296 -8.777 1.00 91.38 113 SER A O 1
ATOM 871 N N . ILE A 1 114 ? -1.086 -17.426 -7.658 1.00 92.56 114 ILE A N 1
ATOM 872 C CA . ILE A 1 114 ? -1.346 -16.364 -8.644 1.00 92.56 114 ILE A CA 1
ATOM 873 C C . ILE A 1 114 ? -0.513 -15.100 -8.395 1.00 92.56 114 ILE A C 1
ATOM 875 O O . ILE A 1 114 ? -0.220 -14.375 -9.342 1.00 92.56 114 ILE A O 1
ATOM 879 N N . PHE A 1 115 ? -0.110 -14.841 -7.147 1.00 94.38 115 PHE A N 1
ATOM 880 C CA . PHE A 1 115 ? 0.728 -13.704 -6.761 1.00 94.38 115 PHE A CA 1
ATOM 881 C C . PHE A 1 115 ? 2.131 -14.166 -6.354 1.00 94.38 115 PHE A C 1
ATOM 883 O O . PHE A 1 115 ? 2.590 -13.917 -5.236 1.00 94.38 115 PHE A O 1
ATOM 890 N N . ASP A 1 116 ? 2.829 -14.827 -7.278 1.00 94.62 116 ASP A N 1
ATOM 891 C CA . ASP A 1 116 ? 4.218 -15.244 -7.073 1.00 94.62 116 ASP A CA 1
ATOM 892 C C . ASP A 1 116 ? 5.183 -14.058 -7.243 1.00 94.62 116 ASP A C 1
ATOM 894 O O . ASP A 1 116 ? 5.734 -13.804 -8.315 1.00 94.62 116 ASP A O 1
ATOM 898 N N . PHE A 1 117 ? 5.359 -13.283 -6.172 1.00 95.50 117 PHE A N 1
ATOM 899 C CA . PHE A 1 117 ? 6.343 -12.198 -6.108 1.00 95.50 117 PHE A CA 1
ATOM 900 C C . PHE A 1 117 ? 7.785 -12.703 -6.052 1.00 95.50 117 PHE A C 1
ATOM 902 O O . PHE A 1 117 ? 8.705 -11.962 -6.402 1.00 95.50 117 PHE A O 1
ATOM 909 N N . GLN A 1 118 ? 8.002 -13.938 -5.593 1.00 94.25 118 GLN A N 1
ATOM 910 C CA . GLN A 1 118 ? 9.340 -14.505 -5.464 1.00 94.25 118 GLN A CA 1
ATOM 911 C C . GLN A 1 118 ? 9.972 -14.690 -6.846 1.00 94.25 118 GLN A C 1
ATOM 913 O O . GLN A 1 118 ? 11.156 -14.396 -7.015 1.00 94.25 118 GLN A O 1
ATOM 918 N N . ALA A 1 119 ? 9.173 -15.094 -7.835 1.00 94.31 119 ALA A N 1
ATOM 919 C CA . ALA A 1 119 ? 9.588 -15.183 -9.233 1.00 94.31 119 ALA A CA 1
ATOM 920 C C . ALA A 1 119 ? 9.912 -13.823 -9.881 1.00 94.31 119 ALA A C 1
ATOM 922 O O . ALA A 1 119 ? 10.587 -13.786 -10.907 1.00 94.31 119 ALA A O 1
ATOM 923 N N . LEU A 1 120 ? 9.450 -12.709 -9.301 1.00 95.50 120 LEU A N 1
ATOM 924 C CA . LEU A 1 120 ? 9.661 -11.362 -9.842 1.00 95.50 120 LEU A CA 1
ATOM 925 C C . LEU A 1 120 ? 10.876 -10.644 -9.256 1.00 95.50 120 LEU A C 1
ATOM 927 O O . LEU A 1 120 ? 11.203 -9.551 -9.726 1.00 95.50 120 LEU A O 1
ATOM 931 N N . LEU A 1 121 ? 11.531 -11.209 -8.240 1.00 95.56 121 LEU A N 1
ATOM 932 C CA . LEU A 1 121 ? 12.707 -10.580 -7.654 1.00 95.56 121 LEU A CA 1
ATOM 933 C C . LEU A 1 121 ? 13.842 -10.464 -8.674 1.00 95.56 121 LEU A C 1
ATOM 935 O O . LEU A 1 121 ? 14.133 -11.376 -9.447 1.00 95.56 121 LEU A O 1
ATOM 939 N N . LEU A 1 122 ? 14.514 -9.325 -8.618 1.00 94.25 122 LEU A N 1
ATOM 940 C CA . LEU A 1 122 ? 15.789 -9.093 -9.269 1.00 94.25 122 LEU A CA 1
ATOM 941 C C . LEU A 1 122 ? 16.923 -9.806 -8.507 1.00 94.25 122 LEU A C 1
ATOM 943 O O . LEU A 1 122 ? 16.728 -10.249 -7.365 1.00 94.25 122 LEU A O 1
ATOM 947 N N . PRO A 1 123 ? 18.123 -9.910 -9.111 1.00 89.81 123 PRO A N 1
ATOM 948 C CA . PRO A 1 123 ? 19.311 -10.409 -8.425 1.00 89.81 123 PRO A CA 1
ATOM 949 C C . PRO A 1 123 ? 19.541 -9.745 -7.059 1.00 89.81 123 PRO A C 1
ATOM 951 O O . PRO A 1 123 ? 19.079 -8.634 -6.799 1.00 89.81 123 PRO A O 1
ATOM 954 N N . ASP A 1 124 ? 20.226 -10.462 -6.166 1.00 87.94 124 ASP A N 1
ATOM 955 C CA . ASP A 1 124 ? 20.484 -10.046 -4.777 1.00 87.94 124 ASP A CA 1
ATOM 956 C C . ASP A 1 124 ? 19.217 -9.775 -3.934 1.00 87.94 124 ASP A C 1
ATOM 958 O O . ASP A 1 124 ? 19.283 -9.156 -2.872 1.00 87.94 124 ASP A O 1
ATOM 962 N N . GLY A 1 125 ? 18.054 -10.278 -4.371 1.00 91.38 125 GLY A N 1
ATOM 963 C CA . GLY A 1 125 ? 16.800 -10.185 -3.619 1.00 91.38 125 GLY A CA 1
ATOM 964 C C . GLY A 1 125 ? 16.161 -8.797 -3.669 1.00 91.38 125 GLY A C 1
ATOM 965 O O . GLY A 1 125 ? 15.497 -8.381 -2.716 1.00 91.38 125 GLY A O 1
ATOM 966 N N . VAL A 1 126 ? 16.369 -8.061 -4.761 1.00 94.88 126 VAL A N 1
ATOM 967 C CA . VAL A 1 126 ? 15.776 -6.737 -4.956 1.00 94.88 126 VAL A CA 1
ATOM 968 C C . VAL A 1 126 ? 14.354 -6.871 -5.500 1.00 94.88 126 VAL A C 1
ATOM 970 O O . VAL A 1 126 ? 14.100 -7.537 -6.499 1.00 94.88 126 VAL A O 1
ATOM 973 N N . VAL A 1 127 ? 13.401 -6.221 -4.841 1.00 96.88 127 VAL A N 1
ATOM 974 C CA . VAL A 1 127 ? 12.043 -6.049 -5.353 1.00 96.88 127 VAL A CA 1
ATOM 975 C C . VAL A 1 127 ? 12.106 -5.045 -6.509 1.00 96.88 127 VAL A C 1
ATOM 977 O O . VAL A 1 127 ? 12.609 -3.934 -6.296 1.00 96.88 127 VAL A O 1
ATOM 980 N N . PRO A 1 128 ? 11.625 -5.402 -7.714 1.00 96.81 128 PRO A N 1
ATOM 981 C CA . PRO A 1 128 ? 11.630 -4.493 -8.854 1.00 96.81 128 PRO A CA 1
ATOM 982 C C . PRO A 1 128 ? 10.731 -3.274 -8.599 1.00 96.81 128 PRO A C 1
ATOM 984 O O . PRO A 1 128 ? 9.812 -3.333 -7.772 1.00 96.81 128 PRO A O 1
ATOM 987 N N . PRO A 1 129 ? 10.959 -2.166 -9.321 1.00 97.19 129 PRO A N 1
ATOM 988 C CA . PRO A 1 129 ? 10.086 -1.008 -9.234 1.00 97.19 129 PRO A CA 1
ATOM 989 C C . PRO A 1 129 ? 8.688 -1.347 -9.769 1.00 97.19 129 PRO A C 1
ATOM 991 O O . PRO A 1 129 ? 8.505 -2.196 -10.644 1.00 97.19 129 PRO A O 1
ATOM 994 N N . VAL A 1 130 ? 7.683 -0.635 -9.267 1.00 97.56 130 VAL A N 1
ATOM 995 C CA . VAL A 1 130 ? 6.304 -0.761 -9.750 1.00 97.56 130 VAL A CA 1
ATOM 996 C C . VAL A 1 130 ? 6.078 0.280 -10.835 1.00 97.56 130 VAL A C 1
ATOM 998 O O . VAL A 1 130 ? 6.091 1.476 -10.542 1.00 97.56 130 VAL A O 1
ATOM 1001 N N . ILE A 1 131 ? 5.833 -0.153 -12.072 1.00 94.19 131 ILE A N 1
ATOM 1002 C CA . ILE A 1 131 ? 5.544 0.750 -13.192 1.00 94.19 131 ILE A CA 1
ATOM 1003 C C . ILE A 1 131 ? 4.042 0.778 -13.483 1.00 94.19 131 ILE A C 1
ATOM 1005 O O . ILE A 1 131 ? 3.399 -0.255 -13.647 1.00 94.19 131 ILE A O 1
ATOM 1009 N N . ALA A 1 132 ? 3.484 1.980 -13.590 1.00 92.31 132 ALA A N 1
ATOM 1010 C CA . ALA A 1 132 ? 2.153 2.226 -14.121 1.00 92.31 132 ALA A CA 1
ATOM 1011 C C . ALA A 1 132 ? 2.218 2.629 -15.594 1.00 92.31 132 ALA A C 1
ATOM 1013 O O . ALA A 1 132 ? 3.117 3.362 -16.008 1.00 92.31 132 ALA A O 1
ATOM 1014 N N . GLN A 1 133 ? 1.220 2.188 -16.354 1.00 88.62 133 GLN A N 1
ATOM 1015 C CA . GLN A 1 133 ? 0.977 2.585 -17.736 1.00 88.62 133 GLN A CA 1
ATOM 1016 C C . GLN A 1 133 ? -0.322 3.386 -17.804 1.00 88.62 133 GLN A C 1
ATOM 1018 O O . GLN A 1 133 ? -1.313 3.040 -17.164 1.00 88.62 133 GLN A O 1
ATOM 1023 N N . THR A 1 134 ? -0.331 4.447 -18.600 1.00 86.56 134 THR A N 1
ATOM 1024 C CA . THR A 1 134 ? -1.546 5.173 -18.967 1.00 86.56 134 THR A CA 1
ATOM 1025 C C . THR A 1 134 ? -1.566 5.375 -20.469 1.00 86.56 134 THR A C 1
ATOM 1027 O O . THR A 1 134 ? -0.626 5.931 -21.034 1.00 86.56 134 THR A O 1
ATOM 1030 N N . ASP A 1 135 ? -2.639 4.933 -21.109 1.00 86.12 135 ASP A N 1
ATOM 1031 C CA . ASP A 1 135 ? -2.827 5.071 -22.547 1.00 86.12 135 ASP A CA 1
ATOM 1032 C C . ASP A 1 135 ? -3.626 6.337 -22.883 1.00 86.12 135 ASP A C 1
ATOM 1034 O O . ASP A 1 135 ? -4.433 6.814 -22.087 1.00 86.12 135 ASP A O 1
ATOM 1038 N N . GLN A 1 136 ? -3.387 6.885 -24.075 1.00 83.44 136 GLN A N 1
ATOM 1039 C CA . GLN A 1 136 ? -4.134 8.004 -24.662 1.00 83.44 136 GLN A CA 1
ATOM 1040 C C . GLN A 1 136 ? -4.244 9.244 -23.753 1.00 83.44 136 GLN A C 1
ATOM 1042 O O . GLN A 1 136 ? -5.312 9.830 -23.571 1.00 83.44 136 GLN A O 1
ATOM 1047 N N . VAL A 1 137 ? -3.113 9.698 -23.211 1.00 84.44 137 VAL A N 1
ATOM 1048 C CA . VAL A 1 137 ? -3.065 10.880 -22.344 1.00 84.44 137 VAL A CA 1
ATOM 1049 C C . VAL A 1 137 ? -3.090 12.156 -23.178 1.00 84.44 137 VAL A C 1
ATOM 1051 O O . VAL A 1 137 ? -2.210 12.402 -24.004 1.00 84.44 137 VAL A O 1
ATOM 1054 N N . ILE A 1 138 ? -4.067 13.017 -22.912 1.00 87.88 138 ILE A N 1
ATOM 1055 C CA . ILE A 1 138 ? -4.188 14.334 -23.535 1.00 87.88 138 ILE A CA 1
ATOM 1056 C C . ILE A 1 138 ? -3.930 15.401 -22.476 1.00 87.88 138 ILE A C 1
ATOM 1058 O O . ILE A 1 138 ? -4.621 15.453 -21.463 1.00 87.88 138 ILE A O 1
ATOM 1062 N N . SER A 1 139 ? -2.963 16.282 -22.725 1.00 86.88 139 SER A N 1
ATOM 1063 C CA . SER A 1 139 ? -2.711 17.459 -21.890 1.00 86.88 139 SER A CA 1
ATOM 1064 C C . SER A 1 139 ? -2.906 18.738 -22.696 1.00 86.88 139 SER A C 1
ATOM 1066 O O . SER A 1 139 ? -2.434 18.836 -23.831 1.00 86.88 139 SER A O 1
ATOM 1068 N N . TYR A 1 140 ? -3.570 19.721 -22.096 1.00 89.38 140 TYR A N 1
ATOM 1069 C CA . TYR A 1 140 ? -3.752 21.055 -22.661 1.00 89.38 140 TYR A CA 1
ATOM 1070 C C . TYR A 1 140 ? -2.785 22.016 -21.987 1.00 89.38 140 TYR A C 1
ATOM 1072 O O . TYR A 1 140 ? -2.694 22.024 -20.761 1.00 89.38 140 TYR A O 1
ATOM 1080 N N . ASP A 1 141 ? -2.095 22.830 -22.775 1.00 87.44 141 ASP A N 1
ATOM 1081 C CA . ASP A 1 141 ? -1.188 23.847 -22.259 1.00 87.44 141 ASP A CA 1
ATOM 1082 C C . ASP A 1 141 ? -1.614 25.233 -22.771 1.00 87.44 141 ASP A C 1
ATOM 1084 O O . ASP A 1 141 ? -1.734 25.493 -23.975 1.00 87.44 141 ASP A O 1
ATOM 1088 N N . 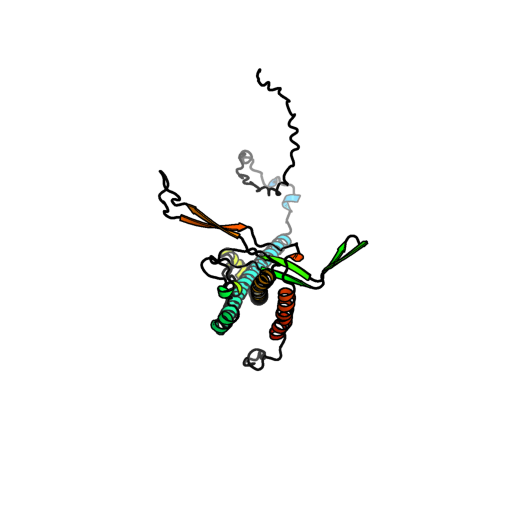GLY A 1 142 ? -1.994 26.090 -21.817 1.00 78.31 142 GLY A N 1
ATOM 1089 C CA . GLY A 1 142 ? -2.402 27.481 -22.043 1.00 78.31 142 GLY A CA 1
ATOM 1090 C C . GLY A 1 142 ? -3.524 27.709 -23.066 1.00 78.31 142 GLY A C 1
ATOM 1091 O O . GLY A 1 142 ? -3.628 28.806 -23.607 1.00 78.31 142 GLY A O 1
ATOM 1092 N N . GLY A 1 143 ? -4.322 26.688 -23.406 1.00 80.75 143 GLY A N 1
ATOM 1093 C CA . GLY A 1 143 ? -5.371 26.760 -24.436 1.00 80.75 143 GLY A CA 1
ATOM 1094 C C . GLY A 1 143 ? -4.865 26.935 -25.878 1.00 80.75 143 GLY A C 1
ATOM 1095 O O . GLY A 1 143 ? -5.677 27.047 -26.794 1.00 80.75 143 GLY A O 1
ATOM 1096 N N . ARG A 1 144 ? -3.543 26.956 -26.099 1.00 85.38 144 ARG A N 1
ATOM 1097 C CA . ARG A 1 144 ? -2.912 27.182 -27.413 1.00 85.38 144 ARG A CA 1
ATOM 1098 C C . ARG A 1 144 ? -2.193 25.951 -27.952 1.00 85.38 144 ARG A C 1
ATOM 1100 O O . ARG A 1 144 ? -1.929 25.890 -29.150 1.00 85.38 144 ARG A O 1
ATOM 1107 N N . SER A 1 145 ? -1.900 24.975 -27.100 1.00 85.00 145 SER A N 1
ATOM 1108 C CA . SER A 1 145 ? -1.303 23.703 -27.492 1.00 85.00 145 SER A CA 1
ATOM 1109 C C . SER A 1 145 ? -2.011 22.531 -26.811 1.00 85.00 145 SER A C 1
ATOM 1111 O O . SER A 1 145 ? -2.529 22.616 -25.695 1.00 85.00 145 SER A O 1
ATOM 1113 N N . LYS A 1 146 ? -2.065 21.416 -27.540 1.00 90.31 146 LYS A N 1
ATOM 1114 C CA . LYS A 1 146 ? -2.599 20.133 -27.089 1.00 90.31 146 LYS A CA 1
ATOM 1115 C C . LYS A 1 146 ? -1.528 19.087 -27.356 1.00 90.31 146 LYS A C 1
ATOM 1117 O O . LYS A 1 146 ? -1.133 18.904 -28.504 1.00 90.31 146 LYS A O 1
ATOM 1122 N N . THR A 1 147 ? -1.100 18.383 -26.317 1.00 89.19 147 THR A N 1
ATOM 1123 C CA . THR A 1 147 ? -0.162 17.264 -26.439 1.00 89.19 147 THR A CA 1
ATOM 1124 C C . THR A 1 147 ? -0.926 15.969 -26.251 1.00 89.19 147 THR A C 1
ATOM 1126 O O . THR A 1 147 ? -1.578 15.773 -25.226 1.00 89.19 147 THR A O 1
ATOM 1129 N N . VAL A 1 148 ? -0.842 15.088 -27.242 1.00 88.31 148 VAL A N 1
ATOM 1130 C CA . VAL A 1 148 ? -1.426 13.746 -27.197 1.00 88.31 148 VAL A CA 1
ATOM 1131 C C . VAL A 1 148 ? -0.286 12.752 -27.047 1.00 88.31 148 VAL A C 1
ATOM 1133 O O . VAL A 1 148 ? 0.635 12.738 -27.859 1.00 88.31 148 VAL A O 1
ATOM 1136 N N . ARG A 1 149 ? -0.334 11.937 -25.998 1.00 82.44 149 ARG A N 1
ATOM 1137 C CA . ARG A 1 149 ? 0.611 10.852 -25.747 1.00 82.44 149 ARG A CA 1
ATOM 1138 C C . ARG A 1 149 ? -0.135 9.543 -25.911 1.00 82.44 149 ARG A C 1
ATOM 1140 O O . ARG A 1 149 ? -1.126 9.312 -25.226 1.00 82.44 149 ARG A O 1
ATOM 1147 N N . ALA A 1 150 ? 0.345 8.695 -26.815 1.00 83.81 150 ALA A N 1
ATOM 1148 C CA . ALA A 1 150 ? -0.234 7.370 -27.003 1.00 83.81 150 ALA A CA 1
ATOM 1149 C C . ALA A 1 150 ? -0.121 6.537 -25.721 1.00 83.81 150 ALA A C 1
ATOM 1151 O O . ALA A 1 150 ? -1.080 5.871 -25.347 1.00 83.81 150 ALA A O 1
ATOM 1152 N N . ARG A 1 151 ? 1.016 6.644 -25.023 1.00 84.06 151 ARG A N 1
ATOM 1153 C CA . ARG A 1 151 ? 1.295 5.928 -23.782 1.00 84.06 151 ARG A CA 1
ATOM 1154 C C . ARG A 1 151 ? 2.216 6.738 -22.877 1.00 84.06 151 ARG A C 1
ATOM 1156 O O . ARG A 1 151 ? 3.083 7.468 -23.356 1.00 84.06 151 ARG A O 1
ATOM 1163 N N . VAL A 1 152 ? 2.016 6.609 -21.574 1.00 86.62 152 VAL A N 1
ATOM 1164 C CA . VAL A 1 152 ? 2.850 7.192 -20.524 1.00 86.62 152 VAL A CA 1
ATOM 1165 C C . VAL A 1 152 ? 3.175 6.098 -19.523 1.00 86.62 152 VAL A C 1
ATOM 1167 O O . VAL A 1 152 ? 2.266 5.479 -18.974 1.00 86.62 152 VAL A O 1
ATOM 1170 N N . TYR A 1 153 ? 4.462 5.883 -19.274 1.00 91.56 153 TYR A N 1
ATOM 1171 C CA . TYR A 1 153 ? 4.928 5.032 -18.187 1.00 91.56 153 TYR A CA 1
ATOM 1172 C C . TYR A 1 153 ? 5.380 5.893 -17.013 1.00 91.56 153 TYR A C 1
ATOM 1174 O O . TYR A 1 153 ? 5.955 6.966 -17.201 1.00 91.56 153 TYR A O 1
ATOM 1182 N N . LYS A 1 154 ? 5.114 5.429 -15.794 1.00 94.25 154 LYS A N 1
ATOM 1183 C CA . LYS A 1 154 ? 5.536 6.105 -14.569 1.00 94.25 154 LYS A CA 1
ATOM 1184 C C . LYS A 1 154 ? 5.937 5.083 -13.518 1.00 94.25 154 LYS A C 1
ATOM 1186 O O . LYS A 1 154 ? 5.148 4.200 -13.198 1.00 94.25 154 LYS A O 1
ATOM 1191 N N . ALA A 1 155 ? 7.122 5.239 -12.937 1.00 94.56 155 ALA A N 1
ATOM 1192 C CA . ALA A 1 155 ? 7.490 4.507 -11.731 1.00 94.56 155 ALA A CA 1
ATOM 1193 C C . ALA A 1 155 ? 6.659 5.036 -10.547 1.00 94.56 155 ALA A C 1
ATOM 1195 O O . ALA A 1 155 ? 6.692 6.226 -10.231 1.00 94.56 155 ALA A O 1
ATOM 1196 N N . LEU A 1 156 ? 5.853 4.165 -9.939 1.00 95.31 156 LEU A N 1
ATOM 1197 C CA . LEU A 1 156 ? 5.056 4.461 -8.747 1.00 95.31 156 LEU A CA 1
ATOM 1198 C C . LEU A 1 156 ? 5.815 4.153 -7.457 1.00 95.31 156 LEU A C 1
ATOM 1200 O O . LEU A 1 156 ? 5.613 4.835 -6.455 1.00 95.31 156 LEU A O 1
ATOM 1204 N N . LYS A 1 157 ? 6.648 3.109 -7.482 1.00 96.00 157 LYS A N 1
ATOM 1205 C CA . LYS A 1 157 ? 7.514 2.695 -6.376 1.00 96.00 157 LYS A CA 1
ATOM 1206 C C . LYS A 1 157 ? 8.893 2.367 -6.935 1.00 96.00 157 LYS A C 1
ATOM 1208 O O . LYS A 1 157 ? 8.980 1.720 -7.978 1.00 96.00 157 LYS A O 1
ATOM 1213 N N . GLU A 1 158 ? 9.925 2.828 -6.245 1.00 96.19 158 GLU A N 1
ATOM 1214 C CA . GLU A 1 158 ? 11.332 2.568 -6.561 1.00 96.19 158 GLU A CA 1
ATOM 1215 C C . GLU A 1 158 ? 11.725 1.128 -6.211 1.00 96.19 158 GLU A C 1
ATOM 1217 O O . GLU A 1 158 ? 10.990 0.417 -5.509 1.00 96.19 158 GLU A O 1
ATOM 1222 N N . ALA A 1 159 ? 12.876 0.692 -6.722 1.00 95.44 159 ALA A N 1
ATOM 1223 C CA . ALA A 1 159 ? 13.411 -0.615 -6.384 1.00 95.44 159 ALA A CA 1
ATOM 1224 C C . ALA A 1 159 ? 13.881 -0.624 -4.925 1.00 95.44 159 ALA A C 1
ATOM 1226 O O . ALA A 1 159 ? 14.354 0.375 -4.390 1.00 95.44 159 ALA A O 1
ATOM 1227 N N . ARG A 1 160 ? 13.758 -1.764 -4.246 1.00 95.06 160 ARG A N 1
ATOM 1228 C CA . ARG A 1 160 ? 14.195 -1.878 -2.847 1.00 95.06 160 ARG A CA 1
ATOM 1229 C C . ARG A 1 160 ? 14.595 -3.294 -2.503 1.00 95.06 160 ARG A C 1
ATOM 1231 O O . ARG A 1 160 ? 14.025 -4.242 -3.031 1.00 95.06 160 ARG A O 1
ATOM 1238 N N . PHE A 1 161 ? 15.503 -3.457 -1.549 1.00 92.75 161 PHE A N 1
ATOM 1239 C CA . PHE A 1 161 ? 15.789 -4.783 -1.010 1.00 92.75 161 PHE A CA 1
ATOM 1240 C C . PHE A 1 161 ? 14.546 -5.383 -0.341 1.00 92.75 161 PHE A C 1
ATOM 1242 O O . PHE A 1 161 ? 13.799 -4.705 0.378 1.00 92.75 161 PHE A O 1
ATOM 1249 N N . ALA A 1 162 ? 14.321 -6.671 -0.588 1.00 90.38 162 ALA A N 1
ATOM 1250 C CA . ALA A 1 162 ? 13.371 -7.457 0.178 1.00 90.38 162 ALA A CA 1
ATOM 1251 C C . ALA A 1 162 ? 13.849 -7.567 1.640 1.00 90.38 162 ALA A C 1
ATOM 1253 O O . ALA A 1 162 ? 15.039 -7.727 1.900 1.00 90.38 162 ALA A O 1
ATOM 1254 N N . ASN A 1 163 ? 12.930 -7.484 2.606 1.00 78.31 163 ASN A N 1
ATOM 1255 C CA . ASN A 1 163 ? 13.259 -7.565 4.031 1.00 78.31 163 ASN A CA 1
ATOM 1256 C C . ASN A 1 163 ? 12.296 -8.515 4.756 1.00 78.31 163 ASN A C 1
ATOM 1258 O O . ASN A 1 163 ? 11.122 -8.171 4.892 1.00 78.31 163 ASN A O 1
ATOM 1262 N N . PRO A 1 164 ? 12.735 -9.671 5.286 1.00 76.12 164 PRO A N 1
ATOM 1263 C CA . PRO A 1 164 ? 13.786 -10.587 4.817 1.00 76.12 164 PRO A CA 1
ATOM 1264 C C . PRO A 1 164 ? 13.302 -11.546 3.703 1.00 76.12 164 PRO A C 1
ATOM 1266 O O . PRO A 1 164 ? 14.029 -12.450 3.299 1.00 76.12 164 PRO A O 1
ATOM 1269 N N . ARG A 1 165 ? 12.052 -11.403 3.241 1.00 85.06 165 ARG A N 1
ATOM 1270 C CA . ARG A 1 165 ? 11.420 -12.218 2.188 1.00 85.06 165 ARG A CA 1
ATOM 1271 C C . ARG A 1 165 ? 10.804 -11.318 1.119 1.00 85.06 165 ARG A C 1
ATOM 1273 O O . ARG A 1 165 ? 10.582 -10.131 1.375 1.00 85.06 165 ARG A O 1
ATOM 1280 N N . ALA A 1 166 ? 10.512 -11.887 -0.053 1.00 88.25 166 ALA A N 1
ATOM 1281 C CA . ALA A 1 166 ? 9.705 -11.215 -1.067 1.00 88.25 166 ALA A CA 1
ATOM 1282 C C . ALA A 1 166 ? 8.375 -10.720 -0.461 1.00 88.25 166 ALA A C 1
ATOM 1284 O O . ALA A 1 166 ? 7.863 -11.346 0.477 1.00 88.25 166 ALA A O 1
ATOM 1285 N N . PRO A 1 167 ? 7.798 -9.623 -0.985 1.00 92.62 167 PRO A N 1
ATOM 1286 C CA . PRO A 1 167 ? 6.414 -9.279 -0.691 1.00 92.62 167 PRO A CA 1
ATOM 1287 C C . PRO A 1 167 ? 5.492 -10.471 -0.969 1.00 92.62 167 PRO A C 1
ATOM 1289 O O . PRO A 1 167 ? 5.788 -11.332 -1.786 1.00 92.62 167 PRO A O 1
ATOM 1292 N N . SER A 1 168 ? 4.359 -10.514 -0.294 1.00 94.81 168 SER A N 1
ATOM 1293 C CA . SER A 1 168 ? 3.307 -11.499 -0.508 1.00 94.81 168 SER A CA 1
ATOM 1294 C C . SER A 1 168 ? 1.962 -10.793 -0.461 1.00 94.81 168 SER A C 1
ATOM 1296 O O . SER A 1 168 ? 1.861 -9.681 0.063 1.00 94.81 168 SER A O 1
ATOM 1298 N N . TRP A 1 169 ? 0.904 -11.448 -0.932 1.00 95.56 169 TRP A N 1
ATOM 1299 C CA . TRP A 1 169 ? -0.454 -10.915 -0.816 1.00 95.56 169 TRP A CA 1
ATOM 1300 C C . TRP A 1 169 ? -0.831 -10.577 0.642 1.00 95.56 169 TRP A C 1
ATOM 1302 O O . TRP A 1 169 ? -1.556 -9.612 0.878 1.00 95.56 169 TRP A O 1
ATOM 1312 N N . ARG A 1 170 ? -0.266 -11.280 1.638 1.00 95.00 170 ARG A N 1
ATOM 1313 C CA . ARG A 1 170 ? -0.490 -10.998 3.069 1.00 95.00 170 ARG A CA 1
ATOM 1314 C C . ARG A 1 170 ? 0.038 -9.635 3.499 1.00 95.00 170 ARG A C 1
ATOM 1316 O O . ARG A 1 170 ? -0.522 -9.033 4.404 1.00 95.00 170 ARG A O 1
ATOM 1323 N N . ASN A 1 171 ? 1.077 -9.119 2.841 1.00 93.75 171 ASN A N 1
ATOM 1324 C CA . ASN A 1 171 ? 1.592 -7.776 3.120 1.00 93.75 171 ASN A CA 1
ATOM 1325 C C . ASN A 1 171 ? 0.615 -6.665 2.714 1.00 93.75 171 ASN A C 1
ATOM 1327 O O . ASN 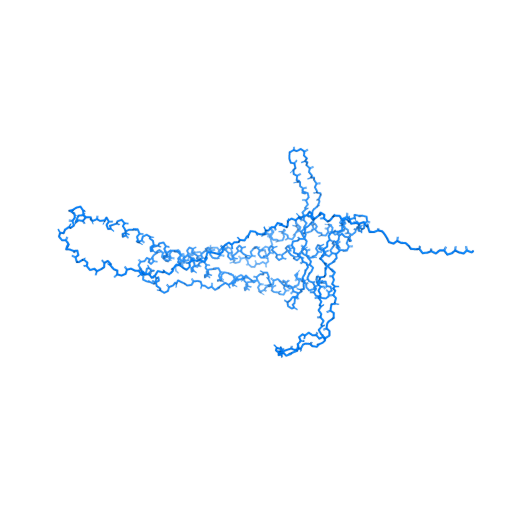A 1 171 ? 0.780 -5.540 3.173 1.00 93.75 171 ASN A O 1
ATOM 1331 N N . TYR A 1 172 ? -0.358 -6.975 1.856 1.00 94.62 172 TYR A N 1
ATOM 1332 C CA . TYR A 1 172 ? -1.375 -6.039 1.387 1.00 94.62 172 TYR A CA 1
ATOM 1333 C C . TYR A 1 172 ? -2.703 -6.258 2.111 1.00 94.62 172 TYR A C 1
ATOM 1335 O O . TYR A 1 172 ? -3.302 -5.310 2.605 1.00 94.62 172 TYR A O 1
ATOM 1343 N N . LEU A 1 173 ? -3.158 -7.512 2.185 1.00 94.56 173 LEU A N 1
ATOM 1344 C CA . LEU A 1 173 ? -4.518 -7.843 2.620 1.00 94.56 173 LEU A CA 1
ATOM 1345 C C . LEU A 1 173 ? -4.667 -7.998 4.139 1.00 94.56 173 LEU A C 1
ATOM 1347 O O . LEU A 1 173 ? -5.790 -8.050 4.636 1.00 94.56 173 LEU A O 1
ATOM 1351 N N . ASN A 1 174 ? -3.561 -8.045 4.886 1.00 94.00 174 ASN A N 1
ATOM 1352 C CA . ASN A 1 174 ? -3.603 -7.933 6.339 1.00 94.00 174 ASN A CA 1
ATOM 1353 C C . ASN A 1 174 ? -3.699 -6.452 6.730 1.00 94.00 174 ASN A C 1
ATOM 1355 O O . ASN A 1 174 ? -2.688 -5.753 6.834 1.00 94.00 174 ASN A O 1
ATOM 1359 N N . LEU A 1 175 ? -4.929 -5.962 6.882 1.00 92.06 175 LEU A N 1
ATOM 1360 C CA . LEU A 1 175 ? -5.175 -4.572 7.246 1.00 92.06 175 LEU A CA 1
ATOM 1361 C C . LEU A 1 175 ? -4.620 -4.267 8.640 1.00 92.06 175 LEU A C 1
ATOM 1363 O O . LEU A 1 175 ? -4.847 -5.008 9.594 1.00 92.06 175 LEU A O 1
ATOM 1367 N N . ASN A 1 176 ? -3.959 -3.118 8.780 1.00 90.00 176 ASN A N 1
ATOM 1368 C CA . ASN A 1 176 ? -3.456 -2.671 10.075 1.00 90.00 176 ASN A CA 1
ATOM 1369 C C . ASN A 1 176 ? -4.612 -2.438 11.056 1.00 90.00 176 ASN A C 1
ATOM 1371 O O . ASN A 1 176 ? -5.485 -1.602 10.811 1.00 90.00 176 ASN A O 1
ATOM 1375 N N . GLN A 1 177 ? -4.567 -3.139 12.185 1.00 89.56 177 GLN A N 1
ATOM 1376 C CA . GLN A 1 177 ? -5.475 -2.973 13.315 1.00 89.56 177 GLN A CA 1
ATOM 1377 C C . GLN A 1 177 ? -4.746 -2.202 14.422 1.00 89.56 177 GLN A C 1
ATOM 1379 O O . GLN A 1 177 ? -3.661 -2.591 14.851 1.00 89.56 177 GLN A O 1
ATOM 1384 N N . THR A 1 178 ? -5.325 -1.100 14.898 1.00 78.38 178 THR A N 1
ATOM 1385 C CA . THR A 1 178 ? -4.715 -0.246 15.939 1.00 78.38 178 THR A CA 1
ATOM 1386 C C . THR A 1 178 ? -5.233 -0.551 17.347 1.00 78.38 178 THR A C 1
ATOM 1388 O O . THR A 1 178 ? -4.921 0.172 18.289 1.00 78.38 178 THR A O 1
ATOM 1391 N N . GLY A 1 179 ? -6.019 -1.620 17.506 1.00 87.62 179 GLY A N 1
ATOM 1392 C CA . GLY A 1 179 ? -6.741 -1.915 18.742 1.00 87.62 179 GLY A CA 1
ATOM 1393 C C . GLY A 1 179 ? -8.008 -1.068 18.897 1.00 87.62 179 GLY A C 1
ATOM 1394 O O . GLY A 1 179 ? -8.313 -0.202 18.074 1.00 87.62 179 GLY A O 1
ATOM 1395 N N . THR A 1 180 ? -8.800 -1.383 19.919 1.00 92.62 180 THR A N 1
ATOM 1396 C CA . THR A 1 180 ? -10.078 -0.712 20.194 1.00 92.62 180 THR A CA 1
ATOM 1397 C C . THR A 1 180 ? -9.861 0.482 21.122 1.00 92.62 180 THR A C 1
ATOM 1399 O O . THR A 1 180 ? -9.255 0.344 22.185 1.00 92.62 180 THR A O 1
ATOM 1402 N N . GLU A 1 181 ? -10.382 1.650 20.746 1.00 91.06 181 GLU A N 1
ATOM 1403 C CA . GLU A 1 181 ? -10.296 2.875 21.545 1.00 91.06 181 GLU A CA 1
ATOM 1404 C C . GLU A 1 181 ? -11.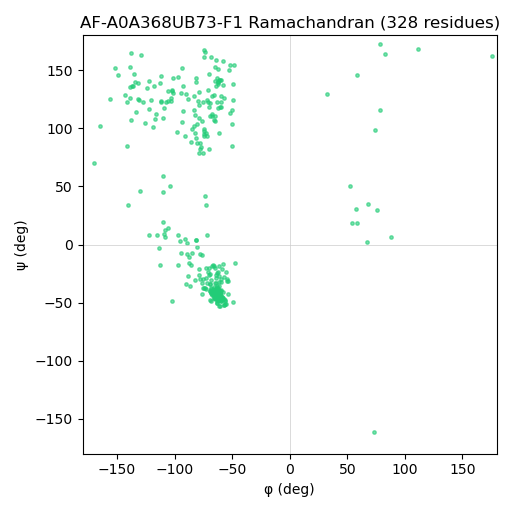394 2.907 22.613 1.00 91.06 181 GLU A C 1
ATOM 1406 O O . GLU A 1 181 ? -12.553 3.219 22.335 1.00 91.06 181 GLU A O 1
ATOM 1411 N N . TYR A 1 182 ? -11.027 2.607 23.857 1.00 92.31 182 TYR A N 1
ATOM 1412 C CA . TYR A 1 182 ? -11.943 2.716 24.990 1.00 92.31 182 TYR A CA 1
ATOM 1413 C C . TYR A 1 182 ? -12.041 4.157 25.507 1.00 92.31 182 TYR A C 1
ATOM 1415 O O . TYR A 1 182 ? -11.037 4.875 25.527 1.00 92.31 182 TYR A O 1
ATOM 1423 N N . PRO A 1 183 ? -13.236 4.600 25.947 1.00 92.00 183 PRO A N 1
ATOM 1424 C CA . PRO A 1 183 ? -13.385 5.902 26.581 1.00 92.00 183 PRO A CA 1
ATOM 1425 C C . PRO A 1 183 ? -12.575 5.970 27.879 1.00 92.00 183 PRO A C 1
ATOM 1427 O O . PRO A 1 183 ? -12.393 4.971 28.577 1.00 92.00 183 PRO A O 1
ATOM 1430 N N . LEU A 1 184 ? -12.138 7.181 28.219 1.00 90.94 184 LEU A N 1
ATOM 1431 C CA . LEU A 1 184 ? -11.472 7.452 29.487 1.00 90.94 184 LEU A CA 1
ATOM 1432 C C . LEU A 1 184 ? -12.409 7.142 30.676 1.00 90.94 184 LEU A C 1
ATOM 1434 O O . LEU A 1 184 ? -13.605 7.448 30.584 1.00 90.94 184 LEU A O 1
ATOM 1438 N N . PRO A 1 185 ? -11.904 6.577 31.792 1.00 92.56 185 PRO A N 1
ATOM 1439 C CA . PRO A 1 185 ? -12.721 6.233 32.961 1.00 92.56 185 PRO A CA 1
ATOM 1440 C C . PRO A 1 185 ? -13.562 7.397 33.510 1.00 92.56 185 PRO A C 1
ATOM 1442 O O . PRO A 1 185 ? -14.675 7.196 33.996 1.00 92.56 185 PRO A O 1
ATOM 1445 N N . GLU A 1 186 ? -13.070 8.628 33.389 1.00 92.56 186 GLU A N 1
ATOM 1446 C CA . GLU A 1 186 ? -13.725 9.856 33.842 1.00 92.56 186 GLU A CA 1
ATOM 1447 C C . GLU A 1 186 ? -15.050 10.122 33.108 1.00 92.56 186 GLU A C 1
ATOM 1449 O O . GLU A 1 186 ? -15.953 10.754 33.658 1.00 92.56 186 GLU A O 1
ATOM 1454 N N . LEU A 1 187 ? -15.217 9.595 31.888 1.00 92.31 187 LEU A N 1
ATOM 1455 C CA . LEU A 1 187 ? -16.456 9.736 31.121 1.00 92.31 187 LEU A CA 1
ATOM 1456 C C . LEU A 1 187 ? -17.579 8.817 31.611 1.00 92.31 187 LEU A C 1
ATOM 1458 O O . LEU A 1 187 ? -18.717 8.991 31.178 1.00 92.31 187 LEU A O 1
ATOM 1462 N N . GLN A 1 188 ? -17.320 7.875 32.525 1.00 92.94 188 GLN A N 1
ATOM 1463 C CA . GLN A 1 188 ? -18.308 6.873 32.936 1.00 92.94 188 GLN A CA 1
ATOM 1464 C C . GLN A 1 188 ? -19.594 7.495 33.501 1.00 92.94 188 GLN A C 1
ATOM 1466 O O . GLN A 1 188 ? -20.695 7.039 33.190 1.00 92.94 188 GLN A O 1
ATOM 1471 N N . GLN A 1 189 ? -19.479 8.554 34.308 1.00 94.00 189 GLN A N 1
ATOM 1472 C CA . GLN A 1 189 ? -20.649 9.238 34.869 1.00 94.00 189 GLN A CA 1
ATOM 1473 C C . GLN A 1 189 ? -21.484 9.911 33.773 1.00 94.00 189 GLN A C 1
ATOM 1475 O O . GLN A 1 189 ? -22.708 9.772 33.752 1.00 94.00 189 GLN A O 1
ATOM 1480 N N . ALA A 1 190 ? -20.824 10.582 32.824 1.00 91.69 190 ALA A N 1
ATOM 1481 C CA . ALA A 1 190 ? -21.486 11.216 31.690 1.00 91.69 190 ALA A CA 1
ATOM 1482 C C . ALA A 1 190 ? -22.135 10.174 30.761 1.00 91.69 190 ALA A C 1
ATOM 1484 O O . ALA A 1 190 ? -23.273 10.356 30.333 1.00 91.69 190 ALA A O 1
ATOM 1485 N N . ILE A 1 191 ? -21.463 9.048 30.502 1.00 92.69 191 ILE A N 1
ATOM 1486 C CA . ILE A 1 191 ? -22.007 7.925 29.724 1.00 92.69 191 ILE A CA 1
ATOM 1487 C C . ILE A 1 191 ? -23.279 7.383 30.384 1.00 92.69 191 ILE A C 1
ATOM 1489 O O . ILE A 1 191 ? -24.290 7.201 29.708 1.00 92.69 191 ILE A O 1
ATOM 1493 N N . ASN A 1 192 ? -23.265 7.190 31.707 1.00 94.56 192 ASN A N 1
ATOM 1494 C CA . ASN A 1 192 ? -24.440 6.737 32.451 1.00 94.56 192 ASN A CA 1
ATOM 1495 C C . ASN A 1 192 ? -25.596 7.755 32.376 1.00 94.56 192 ASN A C 1
ATOM 1497 O O . ASN A 1 192 ? -26.752 7.350 32.251 1.00 94.56 192 ASN A O 1
ATOM 1501 N N . LYS A 1 193 ? -25.293 9.062 32.403 1.00 95.00 193 LYS A N 1
ATOM 1502 C CA . LYS A 1 193 ? -26.276 10.153 32.264 1.00 95.00 193 LYS A CA 1
ATOM 1503 C C . LYS A 1 193 ? -26.910 10.199 30.866 1.00 95.00 193 LYS A C 1
ATOM 1505 O O . LYS A 1 193 ? -28.124 10.348 30.764 1.00 95.00 193 LYS A O 1
ATOM 1510 N N . TYR A 1 194 ? -26.128 10.026 29.795 1.00 95.69 194 TYR A N 1
ATOM 1511 C CA . TYR A 1 194 ? -26.602 10.068 28.398 1.00 95.69 194 TYR A CA 1
ATOM 1512 C C . TYR A 1 194 ? -26.568 8.695 27.709 1.00 95.69 194 TYR A C 1
ATOM 1514 O O . TYR A 1 194 ? -26.144 8.575 26.556 1.00 95.69 194 TYR A O 1
ATOM 1522 N N . LYS A 1 195 ? -27.046 7.651 28.393 1.00 95.62 195 LYS A N 1
ATOM 1523 C CA . LYS A 1 195 ? -26.962 6.254 27.933 1.00 95.62 195 LYS A CA 1
ATOM 1524 C C . LYS A 1 195 ? -27.532 6.017 26.528 1.00 95.62 195 LYS A C 1
ATOM 1526 O O . LYS A 1 195 ? -26.908 5.341 25.720 1.00 95.62 195 LYS A O 1
ATOM 1531 N N . THR A 1 196 ? -28.678 6.610 26.202 1.00 96.12 196 THR A N 1
ATOM 1532 C CA . THR A 1 196 ? -29.300 6.458 24.873 1.00 96.12 196 THR A CA 1
ATOM 1533 C C . THR A 1 196 ? -28.456 7.087 23.766 1.00 96.12 196 THR A C 1
ATOM 1535 O O . THR A 1 196 ? -28.312 6.514 22.689 1.00 96.12 196 THR A O 1
ATOM 1538 N N . THR A 1 197 ? -27.853 8.249 24.041 1.00 94.81 197 THR A N 1
ATOM 1539 C CA . THR A 1 197 ? -26.928 8.915 23.113 1.00 94.81 197 THR A CA 1
ATOM 1540 C C . THR A 1 197 ? -25.676 8.066 22.922 1.00 94.81 197 THR A C 1
ATOM 1542 O O . THR A 1 197 ? -25.209 7.921 21.796 1.00 94.81 197 THR A O 1
ATOM 1545 N N . TRP A 1 198 ? -25.155 7.480 24.002 1.00 96.50 198 TRP A N 1
ATOM 1546 C CA . TRP A 1 198 ? -24.016 6.567 23.963 1.00 96.50 198 TRP A CA 1
ATOM 1547 C C . TRP A 1 198 ? -24.292 5.326 23.106 1.00 96.50 198 TRP A C 1
ATOM 1549 O O . TRP A 1 198 ? -23.535 5.050 22.183 1.00 96.50 198 TRP A O 1
ATOM 1559 N N . GLU A 1 199 ? -25.387 4.605 23.354 1.00 96.56 199 GLU A N 1
ATOM 1560 C CA . GLU A 1 199 ? -25.727 3.378 22.617 1.00 96.56 199 GLU A CA 1
ATOM 1561 C C . GLU A 1 199 ? -25.911 3.645 21.117 1.00 96.56 199 GLU A C 1
ATOM 1563 O O . GLU A 1 199 ? -25.358 2.925 20.283 1.00 96.56 199 GLU A O 1
ATOM 1568 N N . GLN A 1 200 ? -26.612 4.728 20.765 1.00 96.81 200 GLN A N 1
ATOM 1569 C CA . GLN A 1 200 ? -26.763 5.159 19.373 1.00 96.81 200 GLN A CA 1
ATOM 1570 C C . GLN A 1 200 ? -25.419 5.521 18.742 1.00 96.81 200 GLN A C 1
ATOM 1572 O O . GLN A 1 200 ? -25.149 5.140 17.607 1.00 96.81 200 GLN A O 1
ATOM 1577 N N . ALA A 1 201 ? -24.570 6.245 19.471 1.00 95.38 201 ALA A N 1
ATOM 1578 C CA . ALA A 1 201 ? -23.252 6.644 19.005 1.00 95.38 201 ALA A CA 1
ATOM 1579 C C . ALA A 1 201 ? -22.324 5.450 18.762 1.00 95.38 201 ALA A C 1
ATOM 1581 O O . ALA A 1 201 ? -21.611 5.439 17.761 1.00 95.38 201 ALA A O 1
ATOM 1582 N N . VAL A 1 202 ? -22.345 4.455 19.653 1.00 97.81 202 VAL A N 1
ATOM 1583 C CA . VAL A 1 202 ? -21.568 3.218 19.513 1.00 97.81 202 VAL A CA 1
ATOM 1584 C C . VAL A 1 202 ? -22.045 2.420 18.308 1.00 97.81 202 VAL A C 1
ATOM 1586 O O . VAL A 1 202 ? -21.214 2.016 17.502 1.00 97.81 202 VAL A O 1
ATOM 1589 N N . HIS A 1 203 ? -23.357 2.247 18.131 1.00 97.50 203 HIS A N 1
ATOM 1590 C CA . HIS A 1 203 ? -23.899 1.545 16.965 1.00 97.50 203 HIS A CA 1
ATOM 1591 C C . HIS A 1 203 ? -23.561 2.263 15.646 1.00 97.50 203 HIS A C 1
ATOM 1593 O O . HIS A 1 203 ? -23.053 1.655 14.711 1.00 97.50 203 HIS A O 1
ATOM 1599 N N . ASP A 1 204 ? -23.748 3.582 15.600 1.00 96.69 204 ASP A N 1
ATOM 1600 C CA . ASP A 1 204 ? -23.385 4.431 14.459 1.00 96.69 204 ASP A CA 1
ATOM 1601 C C . ASP A 1 204 ? -21.867 4.404 14.174 1.00 96.69 204 ASP A C 1
ATOM 1603 O O . ASP A 1 204 ? -21.427 4.441 13.027 1.00 96.69 204 ASP A O 1
ATOM 1607 N N . GLY A 1 205 ? -21.037 4.326 15.218 1.00 95.94 205 GLY A N 1
ATOM 1608 C CA . GLY A 1 205 ? -19.602 4.075 15.096 1.00 95.94 205 GLY A CA 1
ATOM 1609 C C . GLY A 1 205 ? -19.307 2.708 14.483 1.00 95.94 205 GLY A C 1
ATOM 1610 O O . GLY A 1 205 ? -18.549 2.635 13.523 1.00 95.94 205 GLY A O 1
ATOM 1611 N N . TRP A 1 206 ? -19.929 1.652 15.007 1.00 97.44 206 TRP A N 1
ATOM 1612 C CA . TRP A 1 206 ? -19.733 0.263 14.589 1.00 97.44 206 TRP A CA 1
ATOM 1613 C C . TRP A 1 206 ? -19.967 0.055 13.092 1.00 97.44 206 TRP A C 1
ATOM 1615 O O . TRP A 1 206 ? -19.077 -0.442 12.401 1.00 97.44 206 TRP A O 1
ATOM 1625 N N . GLU A 1 207 ? -21.111 0.511 12.578 1.00 97.69 207 GLU A N 1
ATOM 1626 C CA . GLU A 1 207 ? -21.448 0.399 11.153 1.00 97.69 207 GLU A CA 1
ATOM 1627 C C . GLU A 1 207 ? -20.438 1.144 10.268 1.00 97.69 207 GLU A C 1
ATOM 1629 O O . GLU A 1 207 ? -19.983 0.628 9.245 1.00 97.69 207 GLU A O 1
ATOM 1634 N N . ARG A 1 208 ? -20.008 2.343 10.688 1.00 96.69 208 ARG A N 1
ATOM 1635 C CA . ARG A 1 208 ? -18.967 3.093 9.968 1.00 96.69 208 ARG A CA 1
ATOM 1636 C C . ARG A 1 208 ? -17.619 2.385 9.982 1.00 96.69 208 ARG A C 1
ATOM 1638 O O . ARG A 1 208 ? -16.952 2.375 8.954 1.00 96.69 208 ARG A O 1
ATOM 1645 N N . GLY A 1 209 ? -17.227 1.806 11.115 1.00 95.69 209 GLY A N 1
ATOM 1646 C CA . GLY A 1 209 ? -15.997 1.025 11.237 1.00 95.69 209 GLY A CA 1
ATOM 1647 C C . GLY A 1 209 ? -15.991 -0.172 10.289 1.00 95.69 209 GLY A C 1
ATOM 1648 O O . GLY A 1 209 ? -15.030 -0.365 9.547 1.00 95.69 209 GLY A O 1
ATOM 1649 N N . HIS A 1 210 ? -17.103 -0.911 10.245 1.00 97.44 210 HIS A N 1
ATOM 1650 C CA . HIS A 1 210 ? -17.314 -2.013 9.305 1.00 97.44 210 HIS A CA 1
ATOM 1651 C C . HIS A 1 210 ? -17.156 -1.565 7.846 1.00 97.44 210 HIS A C 1
ATOM 1653 O O . HIS A 1 210 ? -16.382 -2.154 7.090 1.00 97.44 210 HIS A O 1
ATOM 1659 N N . HIS A 1 211 ? -17.851 -0.495 7.455 1.00 96.25 211 HIS A N 1
ATOM 1660 C CA . HIS A 1 211 ? -17.769 0.038 6.097 1.00 96.25 211 HIS A CA 1
ATOM 1661 C C . HIS A 1 211 ? -16.354 0.527 5.752 1.00 96.25 211 HIS A C 1
ATOM 1663 O O . HIS A 1 211 ? -15.847 0.254 4.668 1.00 96.25 211 HIS A O 1
ATOM 1669 N N . GLN A 1 212 ? -15.684 1.205 6.686 1.00 95.12 212 GLN A N 1
ATOM 1670 C CA . GLN A 1 212 ? -14.313 1.674 6.501 1.00 95.12 212 GLN A CA 1
ATOM 1671 C C . GLN A 1 212 ? -13.331 0.512 6.307 1.00 95.12 212 GLN A C 1
ATOM 1673 O O . GLN A 1 212 ? -12.464 0.598 5.440 1.00 95.12 212 GLN A O 1
ATOM 1678 N N . ALA A 1 213 ? -13.463 -0.576 7.072 1.00 95.00 213 ALA A N 1
ATOM 1679 C CA . ALA A 1 213 ? -12.631 -1.766 6.897 1.00 95.00 213 ALA A CA 1
ATOM 1680 C C . ALA A 1 213 ? -12.851 -2.410 5.524 1.00 95.00 213 ALA A C 1
ATOM 1682 O O . ALA A 1 213 ? -11.886 -2.773 4.858 1.00 95.00 213 ALA A O 1
ATOM 1683 N N . GLN A 1 214 ? -14.102 -2.488 5.064 1.00 95.12 214 GLN A N 1
ATOM 1684 C CA . GLN A 1 214 ? -14.418 -3.008 3.735 1.00 95.12 214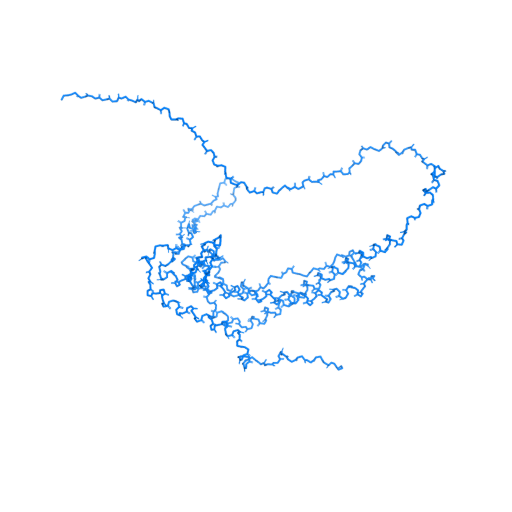 GLN A CA 1
ATOM 1685 C C . GLN A 1 214 ? -13.799 -2.154 2.620 1.00 95.12 214 GLN A C 1
ATOM 1687 O O . GLN A 1 214 ? -13.125 -2.689 1.744 1.00 95.12 214 GLN A O 1
ATOM 1692 N N . GLN A 1 215 ? -13.945 -0.829 2.687 1.00 95.06 215 GLN A N 1
ATOM 1693 C CA . GLN A 1 215 ? -13.306 0.081 1.731 1.00 95.06 215 GLN A CA 1
ATOM 1694 C C . GLN A 1 215 ? -11.778 -0.031 1.764 1.00 95.06 215 GLN A C 1
ATOM 1696 O O . GLN A 1 215 ? -11.131 -0.044 0.719 1.00 95.06 215 GLN A O 1
ATOM 1701 N N . GLY A 1 216 ? -11.194 -0.131 2.962 1.00 93.75 216 GLY A N 1
ATOM 1702 C CA . GLY A 1 216 ? -9.759 -0.347 3.135 1.00 93.75 216 GLY A CA 1
ATOM 1703 C C . GLY A 1 216 ? -9.289 -1.646 2.479 1.00 93.75 216 GLY A C 1
ATOM 1704 O O . GLY A 1 216 ? -8.253 -1.659 1.821 1.00 93.75 216 GLY A O 1
ATOM 1705 N N . PHE A 1 217 ? -10.081 -2.712 2.590 1.00 94.56 217 PHE A N 1
ATOM 1706 C CA . PHE A 1 217 ? -9.794 -3.999 1.962 1.00 94.56 217 PHE A CA 1
ATOM 1707 C C . PHE A 1 217 ? -9.873 -3.935 0.431 1.00 94.56 217 PHE A C 1
ATOM 1709 O O . PHE A 1 217 ? -8.980 -4.429 -0.252 1.00 94.56 217 PHE A O 1
ATOM 1716 N N . GLU A 1 218 ? -10.888 -3.269 -0.123 1.00 92.88 218 GLU A N 1
ATOM 1717 C CA . GLU A 1 218 ? -11.009 -3.041 -1.571 1.00 92.88 218 GLU A CA 1
ATOM 1718 C C . GLU A 1 218 ? -9.819 -2.237 -2.119 1.00 92.88 218 GLU A C 1
ATOM 1720 O O . GLU A 1 218 ? -9.250 -2.575 -3.158 1.00 92.88 218 GLU A O 1
ATOM 1725 N N . ILE A 1 219 ? -9.392 -1.195 -1.398 1.00 93.69 219 ILE A N 1
ATOM 1726 C CA . ILE A 1 219 ? -8.184 -0.432 -1.735 1.00 93.69 219 ILE A CA 1
ATOM 1727 C C . ILE A 1 219 ? -6.954 -1.346 -1.700 1.00 93.69 219 ILE A C 1
ATOM 1729 O O . ILE A 1 219 ? -6.175 -1.333 -2.650 1.00 93.69 219 ILE A O 1
ATOM 1733 N N . ALA A 1 220 ? -6.801 -2.169 -0.662 1.00 94.31 220 ALA A N 1
ATOM 1734 C CA . ALA A 1 220 ? -5.672 -3.084 -0.527 1.00 94.31 220 ALA A CA 1
ATOM 1735 C C . ALA A 1 220 ? -5.593 -4.115 -1.668 1.00 94.31 220 ALA A C 1
ATOM 1737 O O . ALA A 1 220 ? -4.500 -4.389 -2.165 1.00 94.31 220 ALA A O 1
ATOM 1738 N N . ILE A 1 221 ? -6.732 -4.643 -2.133 1.00 94.06 221 ILE A N 1
ATOM 1739 C CA . ILE A 1 221 ? -6.794 -5.522 -3.314 1.00 94.06 221 ILE A CA 1
ATOM 1740 C C . ILE A 1 221 ? -6.302 -4.781 -4.560 1.00 94.06 221 ILE A C 1
ATOM 1742 O O . ILE A 1 221 ? -5.452 -5.295 -5.289 1.00 94.06 221 ILE A O 1
ATOM 1746 N N . ASN A 1 222 ? -6.785 -3.558 -4.783 1.00 92.75 222 ASN A N 1
ATOM 1747 C CA . ASN A 1 222 ? -6.360 -2.750 -5.926 1.00 92.75 222 ASN A CA 1
ATOM 1748 C C . ASN A 1 222 ? -4.858 -2.434 -5.874 1.00 92.75 222 ASN A C 1
ATOM 1750 O O . ASN A 1 222 ? -4.189 -2.414 -6.906 1.00 92.75 222 ASN A O 1
ATOM 1754 N N . GLU A 1 223 ? -4.305 -2.190 -4.683 1.00 94.81 223 GLU A N 1
ATOM 1755 C CA . GLU A 1 223 ? -2.867 -1.984 -4.511 1.00 94.81 223 GLU A CA 1
ATOM 1756 C C . GLU A 1 223 ? -2.055 -3.250 -4.780 1.00 94.81 223 GLU A C 1
ATOM 1758 O O . GLU A 1 223 ? -1.032 -3.160 -5.459 1.00 94.81 223 GLU A O 1
ATOM 1763 N N . LEU A 1 224 ? -2.515 -4.408 -4.296 1.00 95.94 224 LEU A N 1
ATOM 1764 C CA . LEU A 1 224 ? -1.905 -5.710 -4.566 1.00 95.94 224 LEU A CA 1
ATOM 1765 C C . LEU A 1 224 ? -1.832 -5.974 -6.074 1.00 95.94 224 LEU A C 1
ATOM 1767 O O . LEU A 1 224 ? -0.755 -6.254 -6.604 1.00 95.94 224 LEU A O 1
ATOM 1771 N N . GLU A 1 225 ? -2.962 -5.841 -6.768 1.00 94.62 225 GLU A N 1
ATOM 1772 C CA . GLU A 1 225 ? -3.043 -6.068 -8.209 1.00 94.62 225 GLU A CA 1
ATOM 1773 C C . GLU A 1 225 ? -2.165 -5.074 -8.977 1.00 94.62 225 GLU A C 1
ATOM 1775 O O . GLU A 1 225 ? -1.329 -5.480 -9.788 1.00 94.62 225 GLU A O 1
ATOM 1780 N N . ARG A 1 226 ? -2.300 -3.772 -8.692 1.00 94.81 226 ARG A N 1
ATOM 1781 C CA . ARG A 1 226 ? -1.509 -2.716 -9.339 1.00 94.81 226 ARG A CA 1
ATOM 1782 C C . ARG A 1 226 ? -0.016 -2.961 -9.177 1.00 94.81 226 ARG A C 1
ATOM 1784 O O . ARG A 1 226 ? 0.727 -2.833 -10.149 1.00 94.81 226 ARG A O 1
ATOM 1791 N N . ASP A 1 227 ? 0.427 -3.263 -7.962 1.00 96.56 227 ASP A N 1
ATOM 1792 C CA . ASP A 1 227 ? 1.842 -3.434 -7.670 1.00 96.56 227 ASP A CA 1
ATOM 1793 C C . ASP A 1 227 ? 2.393 -4.698 -8.336 1.00 96.56 227 ASP A C 1
ATOM 1795 O O . ASP A 1 227 ? 3.404 -4.614 -9.031 1.00 96.56 227 ASP A O 1
ATOM 1799 N N . TYR A 1 228 ? 1.705 -5.838 -8.212 1.00 96.31 228 TYR A N 1
ATOM 1800 C CA . TYR A 1 228 ? 2.120 -7.094 -8.846 1.00 96.31 228 TYR A CA 1
ATOM 1801 C C . TYR A 1 228 ? 2.206 -6.959 -10.372 1.00 96.31 228 TYR A C 1
ATOM 1803 O O . TYR A 1 228 ? 3.220 -7.278 -10.998 1.00 96.31 228 TYR A O 1
ATOM 1811 N N . LEU A 1 229 ? 1.164 -6.399 -10.986 1.00 94.69 229 LEU A N 1
ATOM 1812 C CA . LEU A 1 229 ? 1.110 -6.179 -12.427 1.00 94.69 229 LEU A CA 1
ATOM 1813 C C . LEU A 1 229 ? 2.077 -5.092 -12.911 1.00 94.69 229 LEU A C 1
ATOM 1815 O O . LEU A 1 229 ? 2.453 -5.092 -14.088 1.00 94.69 229 LEU A O 1
ATOM 1819 N N . GLY A 1 230 ? 2.437 -4.146 -12.047 1.00 95.06 230 GLY A N 1
ATOM 1820 C CA . GLY A 1 230 ? 3.432 -3.121 -12.337 1.00 95.06 230 GLY A CA 1
ATOM 1821 C C . GLY A 1 230 ? 4.861 -3.657 -12.285 1.00 95.06 230 GLY A C 1
ATOM 1822 O O . GLY A 1 230 ? 5.689 -3.229 -13.086 1.00 95.06 230 GLY A O 1
ATOM 1823 N N . MET A 1 231 ? 5.138 -4.634 -11.416 1.00 96.31 231 MET A N 1
ATOM 1824 C CA . MET A 1 231 ? 6.410 -5.369 -11.401 1.00 96.31 231 MET A CA 1
ATOM 1825 C C . MET A 1 231 ? 6.563 -6.249 -12.648 1.00 96.31 231 MET A C 1
ATOM 1827 O O . MET A 1 231 ? 7.622 -6.256 -13.271 1.00 96.31 231 MET A O 1
ATOM 1831 N N . HIS A 1 232 ? 5.496 -6.932 -13.078 1.00 95.50 232 HIS A N 1
ATOM 1832 C CA . HIS A 1 232 ? 5.482 -7.642 -14.368 1.00 95.50 232 HIS A CA 1
ATOM 1833 C C . HIS A 1 232 ? 5.742 -6.699 -15.543 1.00 95.50 232 HIS A C 1
ATOM 1835 O O . HIS A 1 232 ? 6.560 -6.995 -16.411 1.00 95.50 232 HIS A O 1
ATOM 1841 N N . LEU A 1 233 ? 5.079 -5.537 -15.560 1.00 93.81 233 LEU A N 1
ATOM 1842 C CA . LEU A 1 233 ? 5.297 -4.538 -16.605 1.00 93.81 233 LEU A CA 1
ATOM 1843 C C . LEU A 1 233 ? 6.756 -4.071 -16.641 1.00 93.81 233 LEU A C 1
ATOM 1845 O O . LEU A 1 233 ? 7.306 -3.920 -17.727 1.00 93.81 233 LEU A O 1
ATOM 1849 N N . PHE A 1 234 ? 7.394 -3.890 -15.484 1.00 95.88 234 PHE A N 1
ATOM 1850 C CA . PHE A 1 234 ? 8.819 -3.582 -15.429 1.00 95.88 234 PHE A CA 1
ATOM 1851 C C . PHE A 1 234 ? 9.668 -4.640 -16.144 1.00 95.88 234 PHE A C 1
ATOM 1853 O O . PHE A 1 234 ? 10.467 -4.276 -17.003 1.00 95.88 234 PHE A O 1
ATOM 1860 N N . HIS A 1 235 ? 9.455 -5.931 -15.873 1.00 95.19 235 HIS A N 1
ATOM 1861 C CA . HIS A 1 235 ? 10.193 -7.005 -16.552 1.00 95.19 235 HIS A CA 1
ATOM 1862 C C . HIS A 1 235 ? 9.966 -6.999 -18.066 1.00 95.19 235 HIS A C 1
ATOM 1864 O O . HIS A 1 235 ? 10.915 -7.144 -18.832 1.00 95.19 235 HIS A O 1
ATOM 1870 N N . MET A 1 236 ? 8.732 -6.756 -18.514 1.00 92.56 236 MET A N 1
ATOM 1871 C CA . MET A 1 236 ? 8.433 -6.650 -19.946 1.00 92.56 236 MET A CA 1
ATOM 1872 C C . MET A 1 236 ? 9.145 -5.463 -20.606 1.00 92.56 236 MET A C 1
ATOM 1874 O O . MET A 1 236 ? 9.685 -5.606 -21.701 1.00 92.56 236 MET A O 1
ATOM 1878 N N . LEU A 1 237 ? 9.175 -4.301 -19.947 1.00 91.75 237 LEU A N 1
ATOM 1879 C CA . LEU A 1 237 ? 9.873 -3.116 -20.452 1.00 91.75 237 LEU A CA 1
ATOM 1880 C C . LEU A 1 237 ? 11.390 -3.290 -20.438 1.00 91.75 237 LEU A C 1
ATOM 1882 O O . LEU A 1 237 ? 12.063 -2.792 -21.338 1.00 91.75 237 LEU A O 1
ATOM 1886 N N . TRP A 1 238 ? 11.921 -4.009 -19.453 1.00 93.88 238 TRP A N 1
ATOM 1887 C CA . TRP A 1 238 ? 13.335 -4.349 -19.401 1.00 93.88 238 TRP A CA 1
ATOM 1888 C C . TRP A 1 238 ? 13.726 -5.286 -20.551 1.00 93.88 238 TRP A C 1
ATOM 1890 O O . TRP A 1 238 ? 14.682 -5.004 -21.268 1.00 93.88 238 TRP A O 1
ATOM 1900 N N . LEU A 1 239 ? 12.934 -6.332 -20.817 1.00 92.62 239 LEU A N 1
ATOM 1901 C CA . LEU A 1 239 ? 13.127 -7.217 -21.976 1.00 92.62 239 LEU A CA 1
ATOM 1902 C C . LEU A 1 239 ? 13.006 -6.479 -23.318 1.00 92.62 239 LEU A C 1
ATOM 1904 O O . LEU A 1 239 ? 13.658 -6.854 -24.289 1.00 92.62 239 LEU A O 1
ATOM 1908 N N . ALA A 1 240 ? 12.168 -5.442 -23.378 1.00 89.62 240 ALA A N 1
ATOM 1909 C CA . ALA A 1 240 ? 12.028 -4.572 -24.541 1.00 89.62 240 ALA A CA 1
ATOM 1910 C C . ALA A 1 240 ? 13.109 -3.475 -24.625 1.00 89.62 240 ALA A C 1
ATOM 1912 O O . ALA A 1 240 ? 13.034 -2.632 -25.518 1.00 89.62 240 ALA A O 1
ATOM 1913 N N . GLU A 1 241 ? 14.086 -3.461 -23.711 1.00 91.50 241 GLU A N 1
ATOM 1914 C CA . GLU A 1 241 ? 15.171 -2.470 -23.644 1.00 91.50 241 GLU A CA 1
ATOM 1915 C C . GLU A 1 241 ? 14.661 -1.017 -23.515 1.00 91.50 241 GLU A C 1
ATOM 1917 O O . GLU A 1 241 ? 15.289 -0.063 -23.971 1.00 91.50 241 GLU A O 1
ATOM 1922 N N . MET A 1 242 ? 13.498 -0.838 -22.878 1.00 89.81 242 MET A N 1
ATOM 1923 C CA . MET A 1 242 ? 12.875 0.467 -22.611 1.00 89.81 242 MET A CA 1
ATOM 1924 C C . MET A 1 242 ? 13.169 0.990 -21.199 1.00 89.81 242 MET A C 1
ATOM 1926 O O . MET A 1 242 ? 12.962 2.171 -20.913 1.00 89.81 242 MET A O 1
ATOM 1930 N N . VAL A 1 243 ? 13.608 0.111 -20.300 1.00 94.12 243 VAL A N 1
ATOM 1931 C CA . VAL A 1 243 ? 13.947 0.415 -18.908 1.00 94.12 243 VAL A CA 1
ATOM 1932 C C . VAL A 1 243 ? 15.237 -0.306 -18.548 1.00 94.12 243 VAL A C 1
ATOM 1934 O O . VAL A 1 243 ? 15.392 -1.485 -18.861 1.00 94.12 243 VAL A O 1
ATOM 1937 N N . GLU A 1 244 ? 16.130 0.393 -17.858 1.00 94.56 244 GLU A N 1
ATOM 1938 C CA . GLU A 1 244 ? 17.318 -0.203 -17.250 1.00 94.56 244 GLU A CA 1
ATOM 1939 C C . GLU A 1 244 ? 17.007 -0.599 -15.790 1.00 94.56 244 GLU A C 1
ATOM 1941 O O . GLU A 1 244 ? 16.359 0.178 -15.074 1.00 94.56 244 GLU A O 1
ATOM 1946 N N . PRO A 1 245 ? 17.424 -1.791 -15.322 1.00 94.31 245 PRO A N 1
ATOM 1947 C CA . PRO A 1 245 ? 17.241 -2.218 -13.939 1.00 94.31 245 PRO A CA 1
ATOM 1948 C C . PRO A 1 245 ? 18.102 -1.392 -12.968 1.00 94.31 245 PRO A C 1
ATOM 1950 O O . PRO A 1 245 ? 19.086 -0.774 -13.378 1.00 94.31 245 PRO A O 1
ATOM 1953 N N . PRO A 1 246 ? 17.772 -1.398 -11.661 1.00 95.00 246 PRO A N 1
ATOM 1954 C CA . PRO A 1 246 ? 18.591 -0.733 -10.656 1.00 95.00 246 PRO A CA 1
ATOM 1955 C C . PRO A 1 246 ? 20.004 -1.323 -10.624 1.00 95.00 246 PRO A C 1
ATOM 1957 O O . PRO A 1 246 ? 20.197 -2.541 -10.712 1.00 95.00 246 PRO A O 1
ATOM 1960 N N . ARG A 1 247 ? 21.003 -0.460 -10.439 1.00 93.69 247 ARG A N 1
ATOM 1961 C CA . ARG A 1 247 ? 22.397 -0.885 -10.329 1.00 93.69 247 ARG A CA 1
ATOM 1962 C C . ARG A 1 247 ? 22.732 -1.214 -8.883 1.00 93.69 247 ARG A C 1
ATOM 1964 O O . ARG A 1 247 ? 22.583 -0.377 -7.995 1.00 93.69 247 ARG A O 1
ATOM 1971 N N . ILE A 1 248 ? 23.237 -2.422 -8.663 1.00 91.44 248 ILE A N 1
ATOM 1972 C CA . ILE A 1 248 ? 23.609 -2.926 -7.341 1.00 91.44 248 ILE A CA 1
ATOM 1973 C C . ILE A 1 248 ? 25.134 -2.941 -7.224 1.00 91.44 248 ILE A C 1
ATOM 1975 O O . ILE A 1 248 ? 25.835 -3.409 -8.123 1.00 91.44 248 ILE A O 1
ATOM 1979 N N . VAL A 1 249 ? 25.653 -2.411 -6.118 1.00 89.62 249 VAL A N 1
ATOM 1980 C CA . VAL A 1 249 ? 27.087 -2.361 -5.815 1.00 89.62 249 VAL A CA 1
ATOM 1981 C C . VAL A 1 249 ? 27.342 -3.030 -4.474 1.00 89.62 249 VAL A C 1
ATOM 1983 O O . VAL A 1 249 ? 26.661 -2.772 -3.482 1.00 89.62 249 VAL A O 1
ATOM 1986 N N . ASP A 1 250 ? 28.367 -3.873 -4.452 1.00 85.56 250 ASP A N 1
ATOM 1987 C CA . ASP A 1 250 ? 28.868 -4.527 -3.255 1.00 85.56 250 ASP A CA 1
ATOM 1988 C C . ASP A 1 250 ? 30.020 -3.715 -2.648 1.00 85.56 250 ASP A C 1
ATOM 1990 O O . ASP A 1 250 ? 31.133 -3.672 -3.173 1.00 85.56 250 ASP A O 1
ATOM 1994 N N . ALA A 1 251 ? 29.739 -3.028 -1.548 1.00 77.31 251 ALA A N 1
ATOM 1995 C CA . ALA A 1 251 ? 30.724 -2.343 -0.733 1.00 77.31 251 ALA A CA 1
ATOM 1996 C C . ALA A 1 251 ? 31.226 -3.302 0.356 1.00 77.31 251 ALA A C 1
ATOM 1998 O O . ALA A 1 251 ? 30.645 -3.434 1.435 1.00 77.31 251 ALA A O 1
ATOM 1999 N N . THR A 1 252 ? 32.328 -3.995 0.079 1.00 71.31 252 THR A N 1
ATOM 2000 C CA . THR A 1 252 ? 32.972 -4.860 1.073 1.00 71.31 252 THR A CA 1
ATOM 2001 C C . THR A 1 252 ? 33.730 -4.016 2.097 1.00 71.31 252 THR A C 1
ATOM 2003 O O . THR A 1 252 ? 34.643 -3.267 1.749 1.00 71.31 252 THR A O 1
ATOM 2006 N N . GLN A 1 253 ? 33.392 -4.168 3.375 1.00 72.69 253 GLN A N 1
ATOM 2007 C CA . GLN A 1 253 ? 34.135 -3.590 4.487 1.00 72.69 253 GLN A CA 1
ATOM 2008 C C . GLN A 1 253 ? 34.503 -4.711 5.460 1.00 72.69 253 GLN A C 1
ATOM 2010 O O . GLN A 1 253 ? 33.687 -5.194 6.227 1.00 72.69 253 GLN A O 1
ATOM 2015 N N . ASN A 1 254 ? 35.762 -5.144 5.465 1.00 72.69 254 ASN A N 1
ATOM 2016 C CA . ASN A 1 254 ? 36.147 -6.342 6.224 1.00 72.69 254 ASN A CA 1
ATOM 2017 C C . ASN A 1 254 ? 35.991 -6.203 7.748 1.00 72.69 254 ASN A C 1
ATOM 2019 O O . ASN A 1 254 ? 35.936 -7.217 8.441 1.00 72.69 254 ASN A O 1
ATOM 2023 N N . ILE A 1 255 ? 35.943 -4.974 8.267 1.00 79.50 255 ILE A N 1
ATOM 2024 C CA . ILE A 1 255 ? 35.771 -4.674 9.689 1.00 79.50 255 ILE A CA 1
ATOM 2025 C C . ILE A 1 255 ? 34.859 -3.453 9.824 1.00 79.50 255 ILE A C 1
ATOM 2027 O O . ILE A 1 255 ? 35.187 -2.382 9.304 1.00 79.50 255 ILE A O 1
ATOM 2031 N N . ASP A 1 256 ? 33.754 -3.607 10.550 1.00 80.56 256 ASP A N 1
ATOM 2032 C CA . ASP A 1 256 ? 32.875 -2.511 10.964 1.00 80.56 256 ASP A CA 1
ATOM 2033 C C . ASP A 1 256 ? 32.748 -2.492 12.495 1.00 80.56 256 ASP A C 1
ATOM 2035 O O . ASP A 1 256 ? 32.708 -3.535 13.147 1.00 80.56 256 ASP A O 1
ATOM 2039 N N . GLY A 1 257 ? 32.724 -1.307 13.097 1.00 77.31 257 GLY A N 1
ATOM 2040 C CA . GLY A 1 257 ? 32.779 -1.161 14.556 1.00 77.31 257 GLY A CA 1
ATOM 2041 C C . GLY A 1 257 ? 34.159 -1.436 15.182 1.00 77.31 257 GLY A C 1
ATOM 2042 O O . GLY A 1 257 ? 35.198 -1.359 14.525 1.00 77.31 257 GLY A O 1
ATOM 2043 N N . GLY A 1 258 ? 34.178 -1.687 16.494 1.00 80.31 258 GLY A N 1
ATOM 2044 C CA . GLY A 1 258 ? 35.398 -1.819 17.299 1.00 80.31 258 GLY A CA 1
ATOM 2045 C C . GLY A 1 258 ? 36.030 -0.494 17.772 1.00 80.31 258 GLY A C 1
ATOM 2046 O O . GLY A 1 258 ? 35.725 0.605 17.285 1.00 80.31 258 GLY A O 1
ATOM 2047 N N . GLY A 1 259 ? 36.917 -0.608 18.768 1.00 76.88 259 GLY A N 1
ATOM 2048 C CA . GLY A 1 259 ? 37.613 0.503 19.438 1.00 76.88 259 GLY A CA 1
ATOM 2049 C C . GLY A 1 259 ? 37.171 0.722 20.893 1.00 76.88 259 GLY A C 1
ATOM 2050 O O . GLY A 1 259 ? 36.179 0.159 21.344 1.00 76.88 259 GLY A O 1
ATOM 2051 N N . ARG A 1 260 ? 37.910 1.543 21.658 1.00 74.50 260 ARG A N 1
ATOM 2052 C CA . ARG A 1 260 ? 37.510 1.900 23.036 1.00 74.50 260 ARG A CA 1
ATOM 2053 C C . ARG A 1 260 ? 36.144 2.599 23.021 1.00 74.50 260 ARG A C 1
ATOM 2055 O O . ARG A 1 260 ? 35.986 3.584 22.307 1.00 74.50 260 ARG A O 1
ATOM 2062 N N . GLY A 1 261 ? 35.205 2.117 23.836 1.00 77.50 261 GLY A N 1
ATOM 2063 C CA . GLY A 1 261 ? 33.849 2.672 23.949 1.00 77.50 261 GLY A CA 1
ATOM 2064 C C . GLY A 1 261 ? 32.831 2.097 22.958 1.00 77.50 261 GLY A C 1
ATOM 2065 O O . GLY A 1 261 ? 31.714 2.601 22.899 1.00 77.50 261 GLY A O 1
ATOM 2066 N N . ARG A 1 262 ? 33.197 1.067 22.182 1.00 78.62 262 ARG A N 1
ATOM 2067 C CA . ARG A 1 262 ? 32.254 0.252 21.409 1.00 78.62 262 ARG A CA 1
ATOM 2068 C C . ARG A 1 262 ? 32.369 -1.201 21.850 1.00 78.62 262 ARG A C 1
ATOM 2070 O O . ARG A 1 262 ? 33.455 -1.769 21.781 1.00 78.62 262 ARG A O 1
ATOM 2077 N N . ASP A 1 263 ? 31.246 -1.782 22.252 1.00 86.81 263 ASP A N 1
ATOM 2078 C CA . ASP A 1 263 ? 31.182 -3.160 22.760 1.00 86.81 263 ASP A CA 1
ATOM 2079 C C . ASP A 1 263 ? 30.956 -4.194 21.642 1.00 86.81 263 ASP A C 1
ATOM 2081 O O . ASP A 1 263 ? 30.894 -5.393 21.902 1.00 86.81 263 ASP A O 1
ATOM 2085 N N . GLU A 1 264 ? 30.869 -3.743 20.386 1.00 82.00 264 GLU A N 1
ATOM 2086 C CA . GLU A 1 264 ? 30.614 -4.589 19.222 1.00 82.00 264 GLU A CA 1
ATOM 2087 C C . GLU A 1 264 ? 31.598 -4.304 18.075 1.00 82.00 264 GLU A C 1
ATOM 2089 O O . GLU A 1 264 ? 31.952 -3.156 17.771 1.00 82.00 264 GLU A O 1
ATOM 2094 N N . MET A 1 265 ? 32.039 -5.384 17.431 1.00 87.62 265 MET A N 1
ATOM 2095 C CA . MET A 1 265 ? 32.881 -5.396 16.240 1.00 87.62 265 MET A CA 1
ATOM 2096 C C . MET A 1 265 ? 32.353 -6.476 15.301 1.00 87.62 265 MET A C 1
ATOM 2098 O O . MET A 1 265 ? 32.232 -7.636 15.687 1.00 87.62 265 MET A O 1
ATOM 2102 N N . SER A 1 266 ? 32.068 -6.093 14.064 1.00 86.81 266 SER A N 1
ATOM 2103 C CA . SER A 1 266 ? 31.647 -6.994 12.998 1.00 86.81 266 SER A CA 1
ATOM 2104 C C . SER A 1 266 ? 32.818 -7.265 12.057 1.00 86.81 266 SER A C 1
ATOM 2106 O O . SER A 1 266 ? 33.506 -6.341 11.620 1.00 86.81 266 SER A O 1
ATOM 2108 N N . LEU A 1 267 ? 33.051 -8.539 11.740 1.00 87.25 267 LEU A N 1
ATOM 2109 C CA . LEU A 1 267 ? 34.093 -8.990 10.815 1.00 87.25 267 LEU A CA 1
ATOM 2110 C C . LEU A 1 267 ? 33.454 -9.562 9.548 1.00 87.25 267 LEU A C 1
ATOM 2112 O O . LEU A 1 267 ? 32.408 -10.202 9.616 1.00 87.25 267 LEU A O 1
ATOM 2116 N N . GLY A 1 268 ? 34.099 -9.357 8.399 1.00 82.50 268 GLY A N 1
ATOM 2117 C CA . GLY A 1 268 ? 33.607 -9.842 7.107 1.00 82.50 268 GLY A CA 1
ATOM 2118 C C . GLY A 1 268 ? 32.333 -9.134 6.638 1.00 82.50 268 GLY A C 1
ATOM 2119 O O . GLY A 1 268 ? 31.468 -9.771 6.040 1.00 82.50 268 GLY A O 1
ATOM 2120 N N . VAL A 1 269 ? 32.186 -7.835 6.928 1.00 82.00 269 VAL A N 1
ATOM 2121 C CA . VAL A 1 269 ? 30.972 -7.089 6.578 1.00 82.00 269 VAL A CA 1
ATOM 2122 C C . VAL A 1 269 ? 30.888 -6.876 5.066 1.00 82.00 269 VAL A C 1
ATOM 2124 O O . VAL A 1 269 ? 31.762 -6.290 4.423 1.00 82.00 269 VAL A O 1
ATOM 2127 N N . ARG A 1 270 ? 29.784 -7.348 4.492 1.00 84.81 270 ARG A N 1
ATOM 2128 C CA . ARG A 1 270 ? 29.410 -7.141 3.096 1.00 84.81 270 ARG A CA 1
ATOM 2129 C C . ARG A 1 270 ? 28.220 -6.190 3.060 1.00 84.81 270 ARG A C 1
ATOM 2131 O O . ARG A 1 270 ? 27.166 -6.521 3.599 1.00 84.81 270 ARG A O 1
ATOM 2138 N N . ARG A 1 271 ? 28.376 -5.012 2.457 1.00 84.44 271 ARG A N 1
ATOM 2139 C CA . ARG A 1 271 ? 27.296 -4.028 2.337 1.00 84.44 271 ARG A CA 1
ATOM 2140 C C . ARG A 1 271 ? 26.851 -3.938 0.885 1.00 84.44 271 ARG A C 1
ATOM 2142 O O . ARG A 1 271 ? 27.553 -3.376 0.059 1.00 84.44 271 ARG A O 1
ATOM 2149 N N . ILE A 1 272 ? 25.661 -4.440 0.592 1.00 87.31 272 ILE A N 1
ATOM 2150 C CA . ILE A 1 272 ? 25.063 -4.357 -0.743 1.00 87.31 272 ILE A CA 1
ATOM 2151 C C . ILE A 1 272 ? 24.165 -3.118 -0.789 1.00 87.31 272 ILE A C 1
ATOM 2153 O O . ILE A 1 272 ? 23.370 -2.895 0.124 1.00 87.31 272 ILE A O 1
ATOM 2157 N N . VAL A 1 273 ? 24.322 -2.284 -1.817 1.00 90.06 273 VAL A N 1
ATOM 2158 C CA . VAL A 1 273 ? 23.598 -1.012 -1.961 1.00 90.06 273 VAL A CA 1
ATOM 2159 C C . VAL A 1 273 ? 23.065 -0.877 -3.384 1.00 90.06 273 VAL A C 1
ATOM 2161 O O . VAL A 1 273 ? 23.768 -1.200 -4.339 1.00 90.06 273 VAL A O 1
ATOM 2164 N N . ILE A 1 274 ? 21.841 -0.368 -3.530 1.00 92.06 274 ILE A N 1
ATOM 2165 C CA . ILE A 1 274 ? 21.329 0.122 -4.816 1.00 92.06 274 ILE A CA 1
ATOM 2166 C C . ILE A 1 274 ? 21.993 1.481 -5.059 1.00 92.06 274 ILE A C 1
ATOM 2168 O O . ILE A 1 274 ? 21.710 2.445 -4.352 1.00 92.06 274 ILE A O 1
ATOM 2172 N N . SER A 1 275 ? 22.956 1.540 -5.980 1.00 92.12 275 SER A N 1
ATOM 2173 C CA . SER A 1 275 ? 23.705 2.767 -6.272 1.00 92.12 275 SER A CA 1
ATOM 2174 C C . SER A 1 275 ? 22.963 3.692 -7.229 1.00 92.12 275 SER A C 1
ATOM 2176 O O . SER A 1 275 ? 23.157 4.903 -7.178 1.00 92.12 275 SER A O 1
ATOM 2178 N N . GLU A 1 276 ? 22.165 3.116 -8.129 1.00 93.06 276 GLU A N 1
ATOM 2179 C CA . GLU A 1 276 ? 21.384 3.833 -9.137 1.00 93.06 276 GLU A CA 1
ATOM 2180 C C . GLU A 1 276 ? 20.003 3.178 -9.243 1.00 93.06 276 GLU A C 1
ATOM 2182 O O . GLU A 1 276 ? 19.896 1.949 -9.267 1.00 93.06 276 GLU A O 1
ATOM 2187 N N . GLU A 1 277 ? 18.957 4.001 -9.301 1.00 93.75 277 GLU A N 1
ATOM 2188 C CA . GLU A 1 277 ? 17.579 3.542 -9.481 1.00 93.75 277 GLU A CA 1
ATOM 2189 C C . GLU A 1 277 ? 17.311 3.102 -10.923 1.00 93.75 277 GLU A C 1
ATOM 2191 O O . GLU A 1 277 ? 18.012 3.494 -11.858 1.00 93.75 277 GLU A O 1
ATOM 2196 N N . ALA A 1 278 ? 16.245 2.323 -11.109 1.00 93.56 278 ALA A N 1
ATOM 2197 C CA . ALA A 1 278 ? 15.744 2.020 -12.443 1.00 93.56 278 ALA A CA 1
ATOM 2198 C C . ALA A 1 278 ? 15.287 3.299 -13.162 1.00 93.56 278 ALA A C 1
ATOM 2200 O O . ALA A 1 278 ? 14.615 4.150 -12.573 1.00 93.56 278 ALA A O 1
ATOM 2201 N N . TYR A 1 279 ? 15.586 3.408 -14.455 1.00 94.81 279 TYR A N 1
ATOM 2202 C CA . TYR A 1 279 ? 15.197 4.564 -15.262 1.00 94.81 279 TYR A CA 1
ATOM 2203 C C . TYR A 1 279 ? 14.718 4.160 -16.657 1.00 94.81 279 TYR A C 1
ATOM 2205 O O . TYR A 1 279 ? 15.096 3.120 -17.198 1.00 94.81 279 TYR A O 1
ATOM 2213 N N . PHE A 1 280 ? 13.855 4.996 -17.238 1.00 94.19 280 PHE A N 1
ATOM 2214 C CA . PHE A 1 280 ? 13.356 4.820 -18.601 1.00 94.19 280 PHE A CA 1
ATOM 2215 C C . PHE A 1 280 ? 14.405 5.294 -19.606 1.00 94.19 280 PHE A C 1
ATOM 2217 O O . PHE A 1 280 ? 14.923 6.404 -19.481 1.00 94.19 280 PHE A O 1
ATOM 2224 N N . ILE A 1 281 ? 14.682 4.470 -20.613 1.00 91.25 281 ILE A N 1
ATOM 2225 C CA . ILE A 1 281 ? 15.593 4.806 -21.707 1.00 91.25 281 ILE A CA 1
ATOM 2226 C C . ILE A 1 281 ? 14.846 5.715 -22.685 1.00 91.25 281 ILE A C 1
ATOM 2228 O O . ILE A 1 281 ? 13.821 5.327 -23.243 1.00 91.25 281 ILE A O 1
ATOM 2232 N N . ASP A 1 282 ? 15.358 6.924 -22.898 1.00 87.06 282 ASP A N 1
ATOM 2233 C CA . ASP A 1 282 ? 14.769 7.941 -23.776 1.00 87.06 282 ASP A CA 1
ATOM 2234 C C . ASP A 1 282 ? 15.191 7.803 -25.251 1.00 87.06 282 ASP A C 1
ATOM 2236 O O . ASP A 1 282 ? 14.509 8.312 -26.144 1.00 87.06 282 ASP A O 1
ATOM 2240 N N . ASP A 1 283 ? 16.265 7.060 -25.528 1.00 85.75 283 ASP A N 1
ATOM 2241 C CA . ASP A 1 283 ? 16.693 6.706 -26.880 1.00 85.75 283 ASP A CA 1
ATOM 2242 C C . ASP A 1 283 ? 15.924 5.494 -27.430 1.00 85.75 283 ASP A C 1
ATOM 2244 O O . ASP A 1 283 ? 16.288 4.335 -27.219 1.00 85.75 283 ASP A O 1
ATOM 2248 N N . SER A 1 284 ? 14.876 5.781 -28.203 1.00 84.25 284 SER A N 1
ATOM 2249 C CA . SER A 1 284 ? 14.036 4.760 -28.845 1.00 84.25 284 SER A CA 1
ATOM 2250 C C . SER A 1 284 ? 14.763 3.839 -29.833 1.00 84.25 284 SER A C 1
ATOM 2252 O O . SER A 1 284 ? 14.248 2.767 -30.141 1.00 84.25 284 SER A O 1
ATOM 2254 N N . SER A 1 285 ? 15.949 4.211 -30.334 1.00 82.19 285 SER A N 1
ATOM 2255 C CA . SER A 1 285 ? 16.714 3.351 -31.251 1.00 82.19 285 SER A CA 1
ATOM 2256 C C . SER A 1 285 ? 17.285 2.111 -30.561 1.00 82.19 285 SER A C 1
ATOM 2258 O O . SER A 1 285 ? 17.590 1.119 -31.221 1.00 82.19 285 SER A O 1
ATOM 2260 N N . ARG A 1 286 ? 17.387 2.164 -29.228 1.00 80.69 286 ARG A N 1
ATOM 2261 C CA . ARG A 1 286 ? 17.803 1.052 -28.375 1.00 80.69 286 ARG A CA 1
ATOM 2262 C C . ARG A 1 286 ? 16.654 0.120 -28.009 1.00 80.69 286 ARG A C 1
ATOM 2264 O O . ARG A 1 286 ? 16.907 -0.885 -27.372 1.00 80.69 286 ARG A O 1
ATOM 2271 N N . TRP A 1 287 ? 15.409 0.457 -28.345 1.00 87.12 287 TRP A N 1
ATOM 2272 C CA . TRP A 1 287 ? 14.261 -0.348 -27.941 1.00 87.12 287 TRP A CA 1
ATOM 2273 C C . TRP A 1 287 ? 14.071 -1.543 -28.871 1.00 87.12 287 TRP A C 1
ATOM 2275 O O . TRP A 1 287 ? 14.105 -1.423 -30.099 1.00 87.12 287 TRP A O 1
ATOM 2285 N N . ASN A 1 288 ? 13.730 -2.690 -28.293 1.00 85.25 288 ASN A N 1
ATOM 2286 C CA . ASN A 1 288 ? 13.324 -3.858 -29.056 1.00 85.25 288 ASN A CA 1
ATOM 2287 C C . ASN A 1 288 ? 11.822 -3.798 -29.377 1.00 85.25 288 ASN A C 1
ATOM 2289 O O . ASN A 1 288 ? 10.971 -4.312 -28.645 1.00 85.25 288 ASN A O 1
ATOM 2293 N N . ALA A 1 289 ? 11.493 -3.164 -30.507 1.00 69.94 289 ALA A N 1
ATOM 2294 C CA . ALA A 1 289 ? 10.114 -2.903 -30.925 1.00 69.94 289 ALA A CA 1
ATOM 2295 C C . ALA A 1 289 ? 9.254 -4.173 -31.102 1.00 69.94 289 ALA A C 1
ATOM 2297 O O . ALA A 1 289 ? 8.055 -4.142 -30.827 1.00 69.94 289 ALA A O 1
ATOM 2298 N N . LEU A 1 290 ? 9.853 -5.298 -31.514 1.00 66.38 290 LEU A N 1
ATOM 2299 C CA . LEU A 1 290 ? 9.136 -6.571 -31.678 1.00 66.38 290 LEU A CA 1
ATOM 2300 C C . LEU A 1 290 ? 8.664 -7.126 -30.329 1.00 66.38 290 LEU A C 1
ATOM 2302 O O . LEU A 1 290 ? 7.544 -7.627 -30.211 1.00 66.38 290 LEU A O 1
ATOM 2306 N N . ILE A 1 291 ? 9.509 -7.009 -29.302 1.00 69.19 291 ILE A N 1
ATOM 2307 C CA . ILE A 1 291 ? 9.175 -7.430 -27.939 1.00 69.19 291 ILE A CA 1
ATOM 2308 C C . ILE A 1 291 ? 8.176 -6.450 -27.317 1.00 69.19 291 ILE A C 1
ATOM 2310 O O . ILE A 1 291 ? 7.226 -6.887 -26.667 1.00 69.19 291 ILE A O 1
ATOM 2314 N N . ALA A 1 292 ? 8.318 -5.147 -27.580 1.00 61.81 292 ALA A N 1
ATOM 2315 C CA . ALA A 1 292 ? 7.374 -4.138 -27.111 1.00 61.81 292 ALA A CA 1
ATOM 2316 C C . ALA A 1 292 ? 5.939 -4.400 -27.622 1.00 61.81 292 ALA A C 1
ATOM 2318 O O . ALA A 1 292 ? 5.006 -4.421 -26.819 1.00 61.81 292 ALA A O 1
ATOM 2319 N N . GLU A 1 293 ? 5.750 -4.699 -28.913 1.00 63.62 293 GLU A N 1
ATOM 2320 C CA . GLU A 1 293 ? 4.418 -4.992 -29.479 1.00 63.62 293 GLU A CA 1
ATOM 2321 C C . GLU A 1 293 ? 3.830 -6.321 -28.956 1.00 63.62 293 GLU A C 1
ATOM 2323 O O . GLU A 1 293 ? 2.630 -6.436 -28.690 1.00 63.62 293 GLU A O 1
ATOM 2328 N N . ALA A 1 294 ? 4.666 -7.346 -28.761 1.00 58.03 294 ALA A N 1
ATOM 2329 C CA . ALA A 1 294 ? 4.229 -8.614 -28.172 1.00 58.03 294 ALA A CA 1
ATOM 2330 C C . ALA A 1 294 ? 3.815 -8.448 -26.697 1.00 58.03 294 ALA A C 1
ATOM 2332 O O . ALA A 1 294 ? 2.800 -9.000 -26.265 1.00 58.03 294 ALA A O 1
ATOM 2333 N N . SER A 1 295 ? 4.565 -7.642 -25.941 1.00 55.28 295 SER A N 1
ATOM 2334 C CA . SER A 1 295 ? 4.253 -7.311 -24.549 1.00 55.28 295 SER A CA 1
ATOM 2335 C C . SER A 1 295 ? 2.949 -6.524 -24.403 1.00 55.28 295 SER A C 1
ATOM 2337 O O . SER A 1 295 ? 2.204 -6.732 -23.447 1.00 55.28 295 SER A O 1
ATOM 2339 N N . GLU A 1 296 ? 2.627 -5.681 -25.385 1.00 59.81 296 GLU A N 1
ATOM 2340 C CA . GLU A 1 296 ? 1.387 -4.911 -25.448 1.00 59.81 296 GLU A CA 1
ATOM 2341 C C . GLU A 1 296 ? 0.155 -5.806 -25.617 1.00 59.81 296 GLU A C 1
ATOM 2343 O O . GLU A 1 296 ? -0.842 -5.632 -24.918 1.00 59.81 296 GLU A O 1
ATOM 2348 N N . LYS A 1 297 ? 0.219 -6.809 -26.498 1.00 58.69 297 LYS A N 1
ATOM 2349 C CA . LYS A 1 297 ? -0.895 -7.757 -26.680 1.00 58.69 297 LYS A CA 1
ATOM 2350 C C . LYS A 1 297 ? -1.158 -8.575 -25.415 1.00 58.69 297 LYS A C 1
ATOM 2352 O O . LYS A 1 297 ? -2.310 -8.883 -25.124 1.00 58.69 297 LYS A O 1
ATOM 2357 N N . LEU A 1 298 ? -0.112 -8.881 -24.646 1.00 50.75 298 LEU A N 1
ATOM 2358 C CA . LEU A 1 298 ? -0.221 -9.577 -23.362 1.00 50.75 298 LEU A CA 1
ATOM 2359 C C . LEU A 1 298 ? -0.733 -8.658 -22.242 1.00 50.75 298 LEU A C 1
ATOM 2361 O O . LEU A 1 298 ? -1.540 -9.090 -21.422 1.00 50.75 298 LEU A O 1
ATOM 2365 N N . SER A 1 299 ? -0.331 -7.383 -22.221 1.00 48.75 299 SER A N 1
ATOM 2366 C CA . SER A 1 299 ? -0.817 -6.414 -21.232 1.00 48.75 299 SER A CA 1
ATOM 2367 C C . SER A 1 299 ? -2.266 -5.978 -21.485 1.00 48.75 299 SER A C 1
ATOM 2369 O O . SER A 1 299 ? -2.988 -5.728 -20.524 1.00 48.75 299 SER A O 1
ATOM 2371 N N . GLY A 1 300 ? -2.741 -5.979 -22.736 1.00 50.53 300 GLY A N 1
ATOM 2372 C CA . GLY A 1 300 ? -4.144 -5.720 -23.093 1.00 50.53 300 GLY A CA 1
ATOM 2373 C C . GLY A 1 300 ? -5.143 -6.740 -22.521 1.00 50.53 300 GLY A C 1
ATOM 2374 O O . GLY A 1 300 ? -6.303 -6.398 -22.278 1.00 50.53 300 GLY A O 1
ATOM 2375 N N . ILE A 1 301 ? -4.684 -7.957 -22.198 1.00 45.03 301 ILE A N 1
ATOM 2376 C CA . ILE A 1 301 ? -5.476 -8.990 -21.506 1.00 45.03 301 ILE A CA 1
ATOM 2377 C C . ILE A 1 301 ? -5.807 -8.568 -20.056 1.00 45.03 301 ILE A C 1
ATOM 2379 O O . ILE A 1 301 ? -6.776 -9.073 -19.494 1.00 45.03 301 ILE A O 1
ATOM 2383 N N . LYS A 1 302 ? -5.105 -7.574 -19.470 1.00 42.34 302 LYS A N 1
ATOM 2384 C CA . LYS A 1 302 ? -5.426 -6.992 -18.144 1.00 42.34 302 LYS A CA 1
ATOM 2385 C C . LYS A 1 302 ? -6.868 -6.487 -18.033 1.00 42.34 302 LYS A C 1
ATOM 2387 O O . LYS A 1 302 ? -7.447 -6.580 -16.959 1.00 42.34 302 LYS A O 1
ATOM 2392 N N . SER A 1 303 ? -7.470 -6.016 -19.128 1.00 40.91 303 SER A N 1
ATOM 2393 C CA . SER A 1 303 ? -8.892 -5.625 -19.138 1.00 40.91 303 SER A CA 1
ATOM 2394 C C . SER A 1 303 ? -9.844 -6.805 -18.878 1.00 40.91 303 SER A C 1
ATOM 2396 O O . SER A 1 303 ? -10.921 -6.627 -18.317 1.00 40.91 303 SER A O 1
ATOM 2398 N N . GLY A 1 304 ? -9.416 -8.027 -19.206 1.00 33.16 304 GLY A N 1
ATOM 2399 C CA . GLY A 1 304 ? -10.171 -9.257 -18.989 1.00 33.16 304 GLY A CA 1
ATOM 2400 C C . GLY A 1 304 ? -10.140 -9.777 -17.548 1.00 33.16 304 GLY A C 1
ATOM 2401 O O . GLY A 1 304 ? -11.027 -10.535 -17.172 1.00 33.16 304 GLY A O 1
ATOM 2402 N N . LEU A 1 305 ? -9.155 -9.383 -16.727 1.00 36.69 305 LEU A N 1
ATOM 2403 C CA . LEU A 1 305 ? -9.068 -9.816 -15.324 1.00 36.69 305 LEU A CA 1
ATOM 2404 C C . LEU A 1 305 ? -9.889 -8.914 -14.396 1.00 36.69 305 LEU A C 1
ATOM 2406 O O . LEU A 1 305 ? -10.585 -9.423 -13.522 1.00 36.69 305 LEU A O 1
ATOM 2410 N N . SER A 1 306 ? -9.939 -7.606 -14.672 1.00 40.06 306 SER A N 1
ATOM 2411 C CA . SER A 1 306 ? -10.962 -6.724 -14.094 1.00 40.06 306 SER A CA 1
ATOM 2412 C C . SER A 1 306 ? -12.382 -7.174 -14.467 1.00 40.06 306 SER A C 1
ATOM 2414 O O . SER A 1 306 ? -13.298 -7.017 -13.664 1.00 40.06 306 SER A O 1
ATOM 2416 N N . ASP A 1 307 ? -12.557 -7.809 -15.635 1.00 36.56 307 ASP A N 1
ATOM 2417 C CA . ASP A 1 307 ? -13.803 -8.477 -16.038 1.00 36.56 307 ASP A CA 1
ATOM 2418 C C . ASP A 1 307 ? -14.065 -9.792 -15.285 1.00 36.56 307 ASP A C 1
ATOM 2420 O O . ASP A 1 307 ? -15.213 -10.213 -15.202 1.00 36.56 307 ASP A O 1
ATOM 2424 N N . VAL A 1 308 ? -13.063 -10.444 -14.684 1.00 36.19 308 VAL A N 1
ATOM 2425 C CA . VAL A 1 308 ? -13.299 -11.565 -13.750 1.00 36.19 308 VAL A CA 1
ATOM 2426 C C . VAL A 1 308 ? -13.885 -11.041 -12.437 1.00 36.19 308 VAL A C 1
ATOM 2428 O O . VAL A 1 308 ? -14.757 -11.689 -11.863 1.00 36.19 308 VAL A O 1
ATOM 2431 N N . THR A 1 309 ? -13.500 -9.835 -12.016 1.00 39.69 309 THR A N 1
ATOM 2432 C CA . THR A 1 309 ? -14.092 -9.131 -10.867 1.00 39.69 309 THR A CA 1
ATOM 2433 C C . THR A 1 309 ? -15.442 -8.481 -11.217 1.00 39.69 309 THR A C 1
ATOM 2435 O O . THR A 1 309 ? -16.322 -8.391 -10.362 1.00 39.69 309 THR A O 1
ATOM 2438 N N . ALA A 1 310 ? -15.648 -8.069 -12.478 1.00 34.88 310 ALA A N 1
ATOM 2439 C CA . ALA A 1 310 ? -16.906 -7.490 -12.969 1.00 34.88 310 ALA A CA 1
ATOM 2440 C C . ALA A 1 310 ? -17.925 -8.532 -13.472 1.00 34.88 310 ALA A C 1
ATOM 2442 O O . ALA A 1 310 ? -19.117 -8.224 -13.559 1.00 34.88 310 ALA A O 1
ATOM 2443 N N . ARG A 1 311 ? -17.510 -9.781 -13.738 1.00 32.94 311 ARG A N 1
ATOM 2444 C CA . ARG A 1 311 ? -18.410 -10.925 -13.935 1.00 32.94 311 ARG A CA 1
ATOM 2445 C C . ARG A 1 311 ? -19.051 -11.293 -12.600 1.00 32.94 311 ARG A C 1
ATOM 2447 O O . ARG A 1 311 ? -18.729 -12.294 -11.964 1.00 32.94 311 ARG A O 1
ATOM 2454 N N . LYS A 1 312 ? -20.104 -10.543 -12.280 1.00 39.50 312 LYS A N 1
ATOM 2455 C CA . LYS A 1 312 ? -21.227 -10.961 -11.425 1.00 39.50 312 LYS A CA 1
ATOM 2456 C C . LYS A 1 312 ? -21.773 -12.353 -11.811 1.00 39.50 312 LYS A C 1
ATOM 2458 O O . LYS A 1 312 ? -22.458 -13.001 -11.028 1.00 39.50 312 LYS A O 1
ATOM 2463 N N . ASP A 1 313 ? -21.417 -12.818 -13.004 1.00 33.53 313 ASP A N 1
ATOM 2464 C CA . ASP A 1 313 ? -21.936 -13.989 -13.694 1.00 33.53 313 ASP A CA 1
ATOM 2465 C C . ASP A 1 313 ? -21.167 -15.283 -13.365 1.00 33.53 313 ASP A C 1
ATOM 2467 O O . ASP A 1 313 ? -21.612 -16.367 -13.739 1.00 33.53 313 ASP A O 1
ATOM 2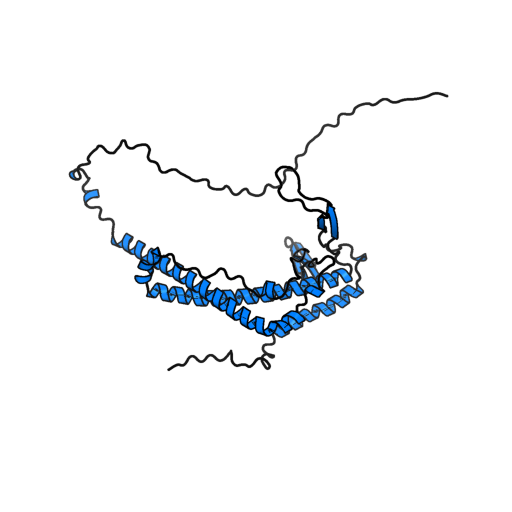471 N N . ASN A 1 314 ? -20.039 -15.203 -12.641 1.00 34.94 314 ASN A N 1
ATOM 2472 C CA . ASN A 1 314 ? -19.294 -16.386 -12.181 1.00 34.94 314 ASN A CA 1
ATOM 2473 C C . ASN A 1 314 ? -19.367 -16.616 -10.660 1.00 34.94 314 ASN A C 1
ATOM 2475 O O . ASN A 1 314 ? -18.603 -17.396 -10.098 1.00 34.94 314 ASN A O 1
ATOM 2479 N N . LEU A 1 315 ? -20.371 -16.020 -10.007 1.00 35.56 315 LEU A N 1
ATOM 2480 C CA . LEU A 1 315 ? -20.852 -16.419 -8.676 1.00 35.56 315 LEU A CA 1
ATOM 2481 C C . LEU A 1 315 ? -21.626 -17.755 -8.692 1.00 35.56 315 LEU A C 1
ATOM 2483 O O . LEU A 1 315 ? -22.188 -18.155 -7.678 1.00 35.56 315 LEU A O 1
ATOM 2487 N N . SER A 1 316 ? -21.645 -18.476 -9.817 1.00 34.34 316 SER A N 1
ATOM 2488 C CA . SER A 1 316 ? -22.257 -19.806 -9.937 1.00 34.34 316 SER A CA 1
ATOM 2489 C C . SER A 1 316 ? -21.371 -20.951 -9.419 1.00 34.34 316 SER A C 1
ATOM 2491 O O . SER A 1 316 ? -21.820 -22.095 -9.393 1.00 34.34 316 SER A O 1
ATOM 2493 N N . GLN A 1 317 ? -20.147 -20.664 -8.955 1.00 37.09 317 GLN A N 1
ATOM 2494 C CA . GLN A 1 317 ? -19.298 -21.637 -8.244 1.00 37.09 317 GLN A CA 1
ATOM 2495 C C . GLN A 1 317 ? -18.875 -21.206 -6.831 1.00 37.09 317 GLN A C 1
ATOM 2497 O O . GLN A 1 317 ? -18.119 -21.915 -6.173 1.00 37.09 317 GLN A O 1
ATOM 2502 N N . VAL A 1 318 ? -19.432 -20.109 -6.316 1.00 34.97 318 VAL A N 1
ATOM 2503 C CA . VAL A 1 318 ? -19.416 -19.810 -4.878 1.00 34.97 318 VAL A CA 1
ATOM 2504 C C . VAL A 1 318 ? -20.812 -20.149 -4.353 1.00 34.97 318 VAL A C 1
ATOM 2506 O O . VAL A 1 318 ? -21.781 -19.619 -4.901 1.00 34.97 318 VAL A O 1
ATOM 2509 N N . PRO A 1 319 ? -20.979 -21.030 -3.346 1.00 27.50 319 PRO A N 1
ATOM 2510 C CA . PRO A 1 319 ? -22.296 -21.341 -2.801 1.00 27.50 319 PRO A CA 1
ATOM 2511 C C . PRO A 1 319 ? -23.032 -20.049 -2.424 1.00 27.50 319 PRO A C 1
ATOM 2513 O O . PRO A 1 319 ? -22.615 -19.322 -1.524 1.00 27.50 319 PRO A O 1
ATOM 2516 N N . SER A 1 320 ? -24.112 -19.749 -3.148 1.00 32.94 320 SER A N 1
ATOM 2517 C CA . SER A 1 320 ? -24.854 -18.482 -3.117 1.00 32.94 320 SER A CA 1
ATOM 2518 C C . SER A 1 320 ? -25.705 -18.287 -1.850 1.00 32.94 320 SER A C 1
ATOM 2520 O O . SER A 1 320 ? -26.832 -17.811 -1.920 1.00 32.94 320 SER A O 1
ATOM 2522 N N . ALA A 1 321 ? -25.185 -18.632 -0.672 1.00 34.81 321 ALA A N 1
ATOM 2523 C CA . ALA A 1 321 ? -25.909 -18.521 0.595 1.00 34.81 321 ALA A CA 1
ATOM 2524 C C . ALA A 1 321 ? -25.718 -17.175 1.330 1.00 34.81 321 ALA A C 1
ATOM 2526 O O . ALA A 1 321 ? -26.221 -17.027 2.438 1.00 34.81 321 ALA A O 1
ATOM 2527 N N . PHE A 1 322 ? -25.023 -16.186 0.750 1.00 38.19 322 PHE A N 1
ATOM 2528 C CA . PHE A 1 322 ? -24.654 -14.946 1.463 1.00 38.19 322 PHE A CA 1
ATOM 2529 C C . PHE A 1 322 ? -25.285 -13.642 0.944 1.00 38.19 322 PHE A C 1
ATOM 2531 O O . PHE A 1 322 ? -24.933 -12.573 1.436 1.00 38.19 322 PHE A O 1
ATOM 2538 N N . LEU A 1 323 ? -26.242 -13.698 0.008 1.00 35.75 323 LEU A N 1
ATOM 2539 C CA . LEU A 1 323 ? -26.946 -12.497 -0.478 1.00 35.75 323 LEU A CA 1
ATOM 2540 C C . LEU A 1 323 ? -28.443 -12.419 -0.134 1.00 35.75 323 LEU A C 1
ATOM 2542 O O . LEU A 1 323 ? -29.039 -11.374 -0.385 1.00 35.75 323 LEU A O 1
ATOM 2546 N N . ASP A 1 324 ? -29.038 -13.428 0.512 1.00 32.75 324 ASP A N 1
ATOM 2547 C CA . ASP A 1 324 ? -30.437 -13.341 0.953 1.00 32.75 324 ASP A CA 1
ATOM 2548 C C . ASP A 1 324 ? -30.563 -12.960 2.431 1.00 32.75 324 ASP A C 1
ATOM 2550 O O . ASP A 1 324 ? -30.512 -13.758 3.366 1.00 32.75 324 ASP A O 1
ATOM 2554 N N . ASN A 1 325 ? -30.768 -11.661 2.594 1.00 34.97 325 ASN A N 1
ATOM 2555 C CA . ASN A 1 325 ? -31.345 -10.995 3.741 1.00 34.97 325 ASN A CA 1
ATOM 2556 C C . ASN A 1 325 ? -32.678 -11.656 4.156 1.00 34.97 325 ASN A C 1
ATOM 2558 O O . ASN A 1 325 ? -33.666 -11.577 3.430 1.00 34.97 325 ASN A O 1
ATOM 2562 N N . ASN A 1 326 ? -32.740 -12.244 5.352 1.00 30.19 326 ASN A N 1
ATOM 2563 C CA . ASN A 1 326 ? -34.000 -12.412 6.075 1.00 30.19 326 ASN A CA 1
ATOM 2564 C C . ASN A 1 326 ? -33.789 -12.190 7.576 1.00 30.19 326 ASN A C 1
ATOM 2566 O O . ASN A 1 326 ? -33.659 -13.108 8.384 1.00 30.19 326 ASN A O 1
ATOM 2570 N N . LEU A 1 327 ? -33.844 -10.912 7.951 1.00 38.38 327 LEU A N 1
ATOM 2571 C CA . LEU A 1 327 ? -34.488 -10.501 9.191 1.00 38.38 327 LEU A CA 1
ATOM 2572 C C . LEU A 1 327 ? -35.889 -11.127 9.263 1.00 38.38 327 LEU A C 1
ATOM 2574 O O . LEU A 1 327 ? -36.816 -10.630 8.627 1.00 38.38 327 LEU A O 1
ATOM 2578 N N . ARG A 1 328 ? -36.062 -12.171 10.078 1.00 31.53 328 ARG A N 1
ATOM 2579 C CA . ARG A 1 328 ? -37.293 -12.409 10.849 1.00 31.53 328 ARG A CA 1
ATOM 2580 C C . ARG A 1 328 ? -37.058 -13.449 11.945 1.00 31.53 328 ARG A C 1
ATOM 2582 O O . ARG A 1 328 ? -37.042 -14.650 11.704 1.00 31.53 328 ARG A O 1
ATOM 2589 N N . ARG A 1 329 ? -36.913 -12.924 13.164 1.00 35.72 329 ARG A N 1
ATOM 2590 C CA . ARG A 1 329 ? -37.350 -13.565 14.415 1.00 35.72 329 ARG A CA 1
ATOM 2591 C C . ARG A 1 329 ? -38.865 -13.851 14.352 1.00 35.72 329 ARG A C 1
ATOM 2593 O O . ARG A 1 329 ? -39.557 -13.209 13.554 1.00 35.72 329 ARG A O 1
ATOM 2600 N N . PRO A 1 330 ? -39.391 -14.793 15.146 1.00 36.28 330 PRO A N 1
ATOM 2601 C CA . PRO A 1 330 ? -39.533 -14.601 16.598 1.00 36.28 330 PRO A CA 1
ATOM 2602 C C . PRO A 1 330 ? -38.402 -15.194 17.445 1.00 36.28 330 PRO A C 1
ATOM 2604 O O . PRO A 1 330 ? -37.957 -16.320 17.140 1.00 36.28 330 PRO A O 1
#

pLDDT: mean 74.64, std 24.24, range [27.5, 97.81]

Foldseek 3Di:
DDDDDDDDDDDDDDDPPPDDDDPDDDDPDDPPDPDDPDPPPPPPPDDPPDPVPDDVVVVPPPPPVVVVVVVVLVVLLVVLLVQLLQLLQLVLQVVLLVVQVVVCVVCVVVQCVVLVQVVLADPPQKRFFFKDKDAFDWDDDPVPDIDTDRMDIDGPGWIGHDDVHGDGLCVLSNDDRPDGRHDDPVSPVSCVVNVVSSVVSSNNSNVNNNVVNVVSNVVSVVVSCSRSVRSVVQVLCVVQVQKDAFDKDKDWDQWDDDDPPTPDIDGRDIDIDRPGIMDTDPPPVRTNVVSVVVVVVVVVCVVVVVVVVVPPVPCPPVPPPPPDDDPDDD

Radius of gyration: 34.53 Å; Cα contacts (8 Å, |Δi|>4): 342; chains: 1; bounding box: 112×70×85 Å